Protein AF-A0A956HC10-F1 (afdb_monomer)

Structure (mmCIF, N/CA/C/O backbone):
data_AF-A0A956HC10-F1
#
_entry.id   AF-A0A956HC10-F1
#
loop_
_atom_site.group_PDB
_atom_site.id
_atom_site.type_symbol
_atom_site.label_atom_id
_atom_site.label_alt_id
_atom_site.label_comp_id
_atom_site.label_asym_id
_atom_site.label_entity_id
_atom_site.label_seq_id
_atom_site.pdbx_PDB_ins_code
_atom_site.Cartn_x
_atom_site.Cartn_y
_atom_site.Cartn_z
_atom_site.occupancy
_atom_site.B_iso_or_equiv
_atom_site.auth_seq_id
_atom_site.auth_comp_id
_atom_site.auth_asym_id
_atom_site.auth_atom_id
_atom_site.pdbx_PDB_model_num
ATOM 1 N N . ALA A 1 1 ? -25.687 -5.459 37.415 1.00 70.12 1 ALA A N 1
ATOM 2 C CA . ALA A 1 1 ? -25.268 -5.906 38.770 1.00 70.12 1 ALA A CA 1
ATOM 3 C C . ALA A 1 1 ? -23.750 -5.832 38.987 1.00 70.12 1 ALA A C 1
ATOM 5 O O . ALA A 1 1 ? -23.307 -4.935 39.689 1.00 70.12 1 ALA A O 1
ATOM 6 N N . ARG A 1 2 ? -22.920 -6.718 38.399 1.00 84.81 2 ARG A N 1
ATOM 7 C CA . ARG A 1 2 ? -21.451 -6.668 38.603 1.00 84.81 2 ARG A CA 1
ATOM 8 C C . ARG A 1 2 ? -20.773 -5.511 37.847 1.00 84.81 2 ARG A C 1
ATOM 10 O O . ARG A 1 2 ? -19.903 -4.868 38.420 1.00 84.81 2 ARG A O 1
ATOM 17 N N . ALA A 1 3 ? -21.182 -5.231 36.606 1.00 84.19 3 ALA A N 1
ATOM 18 C CA . ALA A 1 3 ? -20.653 -4.110 35.818 1.00 84.19 3 ALA A CA 1
ATOM 19 C C . ALA A 1 3 ? -20.990 -2.747 36.450 1.00 84.19 3 ALA A C 1
ATOM 21 O O . ALA A 1 3 ? -20.092 -1.935 36.637 1.00 84.19 3 ALA A O 1
ATOM 22 N N . ASP A 1 4 ? -22.240 -2.547 36.886 1.00 86.19 4 ASP A N 1
ATOM 23 C CA . ASP A 1 4 ? -22.666 -1.324 37.588 1.00 86.19 4 ASP A CA 1
ATOM 24 C C . ASP A 1 4 ? -21.849 -1.047 38.853 1.00 86.19 4 ASP A C 1
ATOM 26 O O . ASP A 1 4 ? -21.410 0.079 39.072 1.00 86.19 4 ASP A O 1
ATOM 30 N N . ALA A 1 5 ? -21.604 -2.074 39.674 1.00 88.12 5 ALA A N 1
ATOM 31 C CA . ALA A 1 5 ? -20.836 -1.925 40.908 1.00 88.12 5 ALA A CA 1
ATOM 32 C C . ALA A 1 5 ? -19.391 -1.470 40.636 1.00 88.12 5 ALA A C 1
ATOM 34 O O . ALA A 1 5 ? -18.861 -0.607 41.338 1.00 88.12 5 ALA A O 1
ATOM 35 N N . TRP A 1 6 ? -18.754 -2.022 39.598 1.00 88.44 6 TRP A N 1
ATOM 36 C CA . TRP A 1 6 ? -17.414 -1.601 39.189 1.00 88.44 6 TRP A CA 1
ATOM 37 C C . TRP A 1 6 ? -17.407 -0.216 38.547 1.00 88.44 6 TRP A C 1
ATOM 39 O O . TRP A 1 6 ? -16.523 0.580 38.863 1.00 88.44 6 TRP A O 1
ATOM 49 N N . ALA A 1 7 ? -18.403 0.101 37.717 1.00 87.75 7 ALA A N 1
ATOM 50 C CA . ALA A 1 7 ? -18.570 1.429 37.140 1.00 87.75 7 ALA A CA 1
ATOM 51 C C . ALA A 1 7 ? -18.664 2.490 38.245 1.00 87.75 7 ALA A C 1
ATOM 53 O O . ALA A 1 7 ? -17.871 3.428 38.261 1.0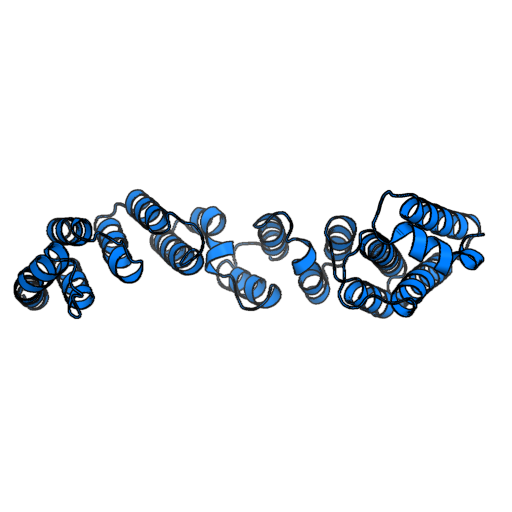0 87.75 7 ALA A O 1
ATOM 54 N N . GLN A 1 8 ? -19.538 2.296 39.234 1.00 86.06 8 GLN A N 1
ATOM 55 C CA . GLN A 1 8 ? -19.686 3.215 40.367 1.00 86.06 8 GLN A CA 1
ATOM 56 C C . GLN A 1 8 ? -18.387 3.362 41.172 1.00 86.06 8 GLN A C 1
ATOM 58 O O . GLN A 1 8 ? -17.976 4.478 41.488 1.00 86.06 8 GLN A O 1
ATOM 63 N N . ARG A 1 9 ? -17.706 2.246 41.466 1.00 87.81 9 ARG A N 1
ATOM 64 C CA . ARG A 1 9 ? -16.483 2.243 42.281 1.00 87.81 9 ARG A CA 1
ATOM 65 C C . ARG A 1 9 ? -15.306 2.944 41.600 1.00 87.81 9 ARG A C 1
ATOM 67 O O . ARG A 1 9 ? -14.495 3.561 42.284 1.00 87.81 9 ARG A O 1
ATOM 74 N N . LEU A 1 10 ? -15.192 2.827 40.277 1.00 91.56 10 LEU A N 1
ATOM 75 C CA . LEU A 1 10 ? -14.059 3.365 39.521 1.00 91.56 10 LEU A CA 1
ATOM 76 C C . LEU A 1 10 ? -14.303 4.791 39.012 1.00 91.56 10 LEU A C 1
ATOM 78 O O . LEU A 1 10 ? -13.350 5.566 38.938 1.00 91.56 10 LEU A O 1
ATOM 82 N N . THR A 1 11 ? -15.554 5.161 38.711 1.00 92.88 11 THR A N 1
ATOM 83 C CA . THR A 1 11 ? -15.878 6.449 38.069 1.00 92.88 11 THR A CA 1
ATOM 84 C C . THR A 1 11 ? -15.400 7.638 38.892 1.00 92.88 11 THR A C 1
ATOM 86 O O . THR A 1 11 ? -14.780 8.539 38.338 1.00 92.88 11 THR A O 1
ATOM 89 N N . ALA A 1 12 ? -15.620 7.637 40.211 1.00 90.50 12 ALA A N 1
ATOM 90 C CA . ALA A 1 12 ? -15.218 8.757 41.064 1.00 90.50 12 ALA A CA 1
ATOM 91 C C . ALA A 1 12 ? -13.694 8.980 41.056 1.00 90.50 12 ALA A C 1
ATOM 93 O O . ALA A 1 12 ? -13.233 10.111 40.910 1.00 90.50 12 ALA A O 1
ATOM 94 N N . ALA A 1 13 ? -12.919 7.895 41.149 1.00 91.12 13 ALA A N 1
ATOM 95 C CA . ALA A 1 13 ? -11.461 7.951 41.151 1.00 91.12 13 ALA A CA 1
ATOM 96 C C . ALA A 1 13 ? -10.896 8.384 39.788 1.00 91.12 13 ALA A C 1
ATOM 98 O O . ALA A 1 13 ? -10.014 9.237 39.733 1.00 91.12 13 ALA A O 1
ATOM 99 N N . VAL A 1 14 ? -11.425 7.834 38.687 1.00 92.69 14 VAL A N 1
ATOM 100 C CA . VAL A 1 14 ? -10.997 8.208 37.327 1.00 92.69 14 VAL A CA 1
ATOM 101 C C . VAL A 1 14 ? -11.357 9.662 37.025 1.00 92.69 14 VAL A C 1
ATOM 103 O O . VAL A 1 14 ? -10.525 10.397 36.500 1.00 92.69 14 VAL A O 1
ATOM 106 N N . ARG A 1 15 ? -12.562 10.099 37.410 1.00 93.19 15 ARG A N 1
ATOM 107 C CA . ARG A 1 15 ? -13.024 11.481 37.245 1.00 93.19 15 ARG A CA 1
ATOM 108 C C . ARG A 1 15 ? -12.105 12.470 37.955 1.00 93.19 15 ARG A C 1
ATOM 110 O O . ARG A 1 15 ? -11.701 13.450 37.338 1.00 93.19 15 ARG A O 1
ATOM 117 N N . LEU A 1 16 ? -11.777 12.213 39.224 1.00 91.75 16 LEU A N 1
ATOM 118 C CA . LEU A 1 16 ? -10.891 13.080 40.002 1.00 91.75 16 LEU A CA 1
ATOM 119 C C . LEU A 1 16 ? -9.504 13.171 39.357 1.00 91.75 16 LEU A C 1
ATOM 121 O O . LEU A 1 16 ? -9.039 14.269 39.069 1.00 91.75 16 LEU A O 1
ATOM 125 N N . ALA A 1 17 ? -8.903 12.020 39.040 1.00 91.44 17 ALA A N 1
ATOM 126 C CA . ALA A 1 17 ? -7.586 11.971 38.418 1.00 91.44 17 ALA A CA 1
ATOM 127 C C . ALA A 1 17 ? -7.543 12.753 37.095 1.00 91.44 17 ALA A C 1
ATOM 129 O O . ALA A 1 17 ? -6.613 13.515 36.862 1.00 91.44 17 ALA A O 1
ATOM 130 N N . TRP A 1 18 ? -8.554 12.618 36.233 1.00 91.88 18 TRP A N 1
ATOM 131 C CA . TRP A 1 18 ? -8.577 13.328 34.951 1.00 91.88 18 TRP A CA 1
ATOM 132 C C . TRP A 1 18 ? -8.815 14.832 35.076 1.00 91.88 18 TRP A C 1
ATOM 134 O O . TRP A 1 18 ? -8.186 15.581 34.332 1.00 91.88 18 TRP A O 1
ATOM 144 N N . ILE A 1 19 ? -9.640 15.280 36.030 1.00 90.56 19 ILE A N 1
ATOM 145 C CA . ILE A 1 19 ? -9.805 16.713 36.337 1.00 90.56 19 ILE A CA 1
ATOM 146 C C . ILE A 1 19 ? -8.475 17.322 36.796 1.00 90.56 19 ILE A C 1
ATOM 148 O O . ILE A 1 19 ? -8.123 18.423 36.382 1.00 90.56 19 ILE A O 1
ATOM 152 N N . GLU A 1 20 ? -7.713 16.592 37.609 1.00 89.81 20 GLU A N 1
ATOM 153 C CA . GLU A 1 20 ? -6.390 17.005 38.093 1.00 89.81 20 GLU A CA 1
ATOM 154 C C . GLU A 1 20 ? -5.280 16.847 37.035 1.00 89.81 20 GLU A C 1
ATOM 156 O O . GLU A 1 20 ? -4.122 17.176 37.290 1.00 89.81 20 GLU A O 1
ATOM 161 N N . GLY A 1 21 ? -5.601 16.334 35.840 1.00 85.12 21 GLY A N 1
ATOM 162 C CA . GLY A 1 21 ? -4.622 16.047 34.789 1.00 85.12 21 GLY A CA 1
ATOM 163 C C . GLY A 1 21 ? -3.689 14.870 35.106 1.00 85.12 21 GLY A C 1
ATOM 164 O O . GLY A 1 21 ? -2.684 14.676 34.420 1.00 85.12 21 GLY A O 1
ATOM 165 N N . ALA A 1 22 ? -4.009 14.070 36.122 1.00 86.88 22 ALA A N 1
ATOM 166 C CA . ALA A 1 22 ? -3.229 12.928 36.568 1.00 86.88 22 ALA A CA 1
ATOM 167 C C . ALA A 1 22 ? -3.530 11.648 35.753 1.00 86.88 22 ALA A C 1
ATOM 169 O O . ALA A 1 22 ? -4.633 11.464 35.218 1.00 86.88 22 ALA A O 1
ATOM 170 N N . PRO A 1 23 ? -2.568 10.709 35.661 1.00 84.38 23 PRO A N 1
ATOM 171 C CA . PRO A 1 23 ? -2.813 9.384 35.102 1.00 84.38 23 PRO A CA 1
ATOM 172 C C . PRO A 1 23 ? -3.882 8.621 35.897 1.00 84.38 23 PRO A C 1
ATOM 174 O O . PRO A 1 23 ? -3.862 8.613 37.125 1.00 84.38 23 PRO A O 1
ATOM 177 N N . ALA A 1 24 ? -4.762 7.899 35.200 1.00 88.88 24 ALA A N 1
ATOM 178 C CA . ALA A 1 24 ? -5.773 7.041 35.819 1.00 88.88 24 ALA A CA 1
ATOM 179 C C . ALA A 1 24 ? -5.610 5.583 35.344 1.00 88.88 24 ALA A C 1
ATOM 181 O O . ALA A 1 24 ? -6.240 5.183 34.363 1.00 88.88 24 ALA A O 1
ATOM 182 N N . PRO A 1 25 ? -4.796 4.750 36.023 1.00 85.12 25 PRO A N 1
ATOM 183 C CA . PRO A 1 25 ? -4.542 3.362 35.610 1.00 85.12 25 PRO A CA 1
ATOM 184 C C . PRO A 1 25 ? -5.808 2.495 35.475 1.00 85.12 25 PRO A C 1
ATOM 186 O O . PRO A 1 25 ? -5.841 1.561 34.681 1.00 85.12 25 PRO A O 1
ATOM 189 N N . GLY A 1 26 ? -6.873 2.820 36.219 1.00 89.44 26 GLY A N 1
ATOM 190 C CA . GLY A 1 26 ? -8.169 2.132 36.166 1.00 89.44 26 GLY A CA 1
ATOM 191 C C . GLY A 1 26 ? -9.129 2.622 35.075 1.00 89.44 26 GLY A C 1
ATOM 192 O O . GLY A 1 26 ? -10.253 2.126 35.007 1.00 89.44 26 GLY A O 1
ATOM 193 N N . ALA A 1 27 ? -8.728 3.581 34.234 1.00 91.62 27 ALA A N 1
ATOM 194 C CA . ALA A 1 27 ? -9.614 4.219 33.260 1.00 91.62 27 ALA A CA 1
ATOM 195 C C . ALA A 1 27 ? -10.245 3.237 32.267 1.00 91.62 27 ALA A C 1
ATOM 197 O O . ALA A 1 27 ? -11.461 3.237 32.100 1.00 91.62 27 ALA A O 1
ATOM 198 N N . LEU A 1 28 ? -9.451 2.357 31.647 1.00 93.25 28 LEU A N 1
ATOM 199 C CA . LEU A 1 28 ? -9.974 1.398 30.665 1.00 93.25 28 LEU A CA 1
ATOM 200 C C . LEU A 1 28 ? -10.959 0.409 31.309 1.00 93.25 28 LEU A C 1
ATOM 202 O O . LEU A 1 28 ? -11.989 0.089 30.721 1.00 93.25 28 LEU A O 1
ATOM 206 N N . ALA A 1 29 ? -10.687 -0.030 32.544 1.00 93.88 29 ALA A N 1
ATOM 207 C CA . ALA A 1 29 ? -11.600 -0.888 33.300 1.00 93.88 29 ALA A CA 1
ATOM 208 C C . ALA A 1 29 ? -12.905 -0.156 33.662 1.00 93.88 29 ALA A C 1
ATOM 210 O O . ALA A 1 29 ? -13.987 -0.741 33.582 1.00 93.88 29 ALA A O 1
ATOM 211 N N . CYS A 1 30 ? -12.813 1.131 34.008 1.00 94.88 30 CYS A N 1
ATOM 212 C CA . CYS A 1 30 ? -13.965 1.990 34.262 1.00 94.88 30 CYS A CA 1
ATOM 213 C C . CYS A 1 30 ? -14.832 2.156 33.008 1.00 94.88 30 CYS A C 1
ATOM 215 O O . CYS A 1 30 ? -16.023 1.854 33.051 1.00 94.88 30 CYS A O 1
ATOM 217 N N . LEU A 1 31 ? -14.234 2.557 31.880 1.00 95.56 31 LEU A N 1
ATOM 218 C CA . LEU A 1 31 ? -14.928 2.731 30.599 1.00 95.56 31 LEU A CA 1
ATOM 219 C C . LEU A 1 31 ? -15.572 1.423 30.125 1.00 95.56 31 LEU A C 1
ATOM 221 O O . LEU A 1 31 ? -16.729 1.414 29.710 1.00 95.56 31 LEU A O 1
ATOM 225 N N . SER A 1 32 ? -14.864 0.298 30.262 1.00 94.81 32 SER A N 1
ATOM 226 C CA . SER A 1 32 ? -15.412 -1.025 29.956 1.00 94.81 32 SER A CA 1
ATOM 227 C C . SER A 1 32 ? -16.607 -1.384 30.840 1.00 94.81 32 SER A C 1
ATOM 229 O O . SER A 1 32 ? -17.544 -2.019 30.358 1.00 94.81 32 SER A O 1
ATOM 231 N N . SER A 1 33 ? -16.578 -1.009 32.121 1.00 95.56 33 SER A N 1
ATOM 232 C CA . SER A 1 33 ? -17.671 -1.283 33.060 1.00 95.56 33 SER A CA 1
ATOM 233 C C . SER A 1 33 ? -18.896 -0.418 32.765 1.00 95.56 33 SER A C 1
ATOM 235 O O . SER A 1 33 ? -20.006 -0.941 32.755 1.00 95.56 33 SER A O 1
ATOM 237 N N . LEU A 1 34 ? -18.696 0.872 32.464 1.00 95.38 34 LEU A N 1
ATOM 238 C CA . LEU A 1 34 ? -19.763 1.794 32.056 1.00 95.38 34 LEU A CA 1
ATOM 239 C C . LEU A 1 34 ? -20.444 1.324 30.767 1.00 95.38 34 LEU A C 1
ATOM 241 O O . LEU A 1 34 ? -21.670 1.275 30.704 1.00 95.38 34 LEU A O 1
ATOM 245 N N . LEU A 1 35 ? -19.654 0.901 29.774 1.00 95.50 35 LEU A N 1
ATOM 246 C CA . LEU A 1 35 ? -20.171 0.344 28.525 1.00 95.50 35 LEU A CA 1
ATOM 247 C C . LEU A 1 35 ? -20.993 -0.929 28.773 1.00 95.50 35 LEU A C 1
ATOM 249 O O . LEU A 1 35 ? -22.116 -1.038 28.295 1.00 95.50 35 LEU A O 1
ATOM 253 N N . ALA A 1 36 ? -20.463 -1.881 29.547 1.00 94.62 36 ALA A N 1
ATOM 254 C CA . ALA A 1 36 ? -21.166 -3.128 29.861 1.00 94.62 36 ALA A CA 1
ATOM 255 C C . ALA A 1 36 ? -22.444 -2.913 30.694 1.00 94.62 36 ALA A C 1
ATOM 257 O O . ALA A 1 36 ? -23.346 -3.747 30.665 1.00 94.62 36 ALA A O 1
ATOM 258 N N . ALA A 1 37 ? -22.515 -1.810 31.439 1.00 93.81 37 ALA A N 1
ATOM 259 C CA . ALA A 1 37 ? -23.689 -1.381 32.187 1.00 93.81 37 ALA A CA 1
ATOM 260 C C . ALA A 1 37 ? -24.707 -0.585 31.342 1.00 93.81 37 ALA A C 1
ATOM 262 O O . ALA A 1 37 ? -25.755 -0.211 31.859 1.00 93.81 37 ALA A O 1
ATOM 263 N N . GLY A 1 38 ? -24.410 -0.285 30.071 1.00 92.81 38 GLY A N 1
ATOM 264 C CA . GLY A 1 38 ? -25.249 0.574 29.225 1.00 92.81 38 GLY A CA 1
ATOM 265 C C . GLY A 1 38 ? -25.267 2.047 29.657 1.00 92.81 38 GLY A C 1
ATOM 266 O O . GLY A 1 38 ? -26.108 2.818 29.203 1.00 92.81 38 GLY A O 1
ATOM 267 N N . GLN A 1 39 ? -24.344 2.466 30.529 1.00 94.12 39 GLN A N 1
ATOM 268 C CA . GLN A 1 39 ? -24.260 3.832 31.054 1.00 94.12 39 GLN A CA 1
ATOM 269 C C . GLN A 1 39 ? -23.503 4.744 30.072 1.00 94.12 39 GLN A C 1
ATOM 271 O O . GLN A 1 39 ? -22.431 5.267 30.379 1.00 94.12 39 GLN A O 1
ATOM 276 N N . HIS A 1 40 ? -24.047 4.903 28.861 1.00 94.38 40 HIS A N 1
ATOM 277 C CA . HIS A 1 40 ? -23.386 5.611 27.757 1.00 94.38 40 HIS A CA 1
ATOM 278 C C . HIS A 1 40 ? -23.171 7.105 28.043 1.00 94.38 40 HIS A C 1
ATOM 280 O O . HIS A 1 40 ? -22.090 7.616 27.773 1.00 94.38 40 HIS A O 1
ATOM 286 N N . GLU A 1 41 ? -24.145 7.787 28.652 1.00 93.81 41 GLU A N 1
ATOM 287 C CA . GLU A 1 41 ? -24.016 9.207 29.023 1.00 93.81 41 GLU A CA 1
ATOM 288 C C . GLU A 1 41 ? -22.849 9.434 29.992 1.00 93.81 41 GLU A C 1
ATOM 290 O O . GLU A 1 41 ? -21.965 10.249 29.741 1.00 93.81 41 GLU A O 1
ATOM 295 N N . ALA A 1 42 ? -22.775 8.632 31.059 1.00 93.56 42 ALA A N 1
ATOM 296 C CA . ALA A 1 42 ? -21.684 8.706 32.029 1.00 93.56 42 ALA A CA 1
ATOM 297 C C . ALA A 1 42 ? -20.316 8.397 31.394 1.00 93.56 42 ALA A C 1
ATOM 299 O O . ALA A 1 42 ? -19.309 9.000 31.768 1.00 93.56 42 ALA A O 1
ATOM 300 N N . LEU A 1 43 ? -20.275 7.483 30.420 1.00 95.75 43 LEU A N 1
ATOM 301 C CA . LEU A 1 43 ? -19.075 7.180 29.643 1.00 95.75 43 LEU A CA 1
ATOM 302 C C . LEU A 1 43 ? -18.610 8.400 28.838 1.00 95.75 43 LEU A C 1
ATOM 304 O O . LEU A 1 43 ? -17.429 8.745 28.910 1.00 95.75 43 LEU A O 1
ATOM 308 N N . PHE A 1 44 ? -19.511 9.074 28.118 1.00 95.38 44 PHE A N 1
ATOM 309 C CA . PHE A 1 44 ? -19.170 10.275 27.349 1.00 95.38 44 PHE A CA 1
ATOM 310 C C . PHE A 1 44 ? -18.761 11.441 28.244 1.00 95.38 44 PHE A C 1
ATOM 312 O O . PHE A 1 44 ? -17.699 12.016 28.010 1.00 95.38 44 PHE A O 1
ATOM 319 N N . SER A 1 45 ? -19.503 11.706 29.324 1.00 94.50 45 SER A N 1
ATOM 320 C CA . SER A 1 45 ? -19.134 12.739 30.298 1.00 94.50 45 SER A CA 1
ATOM 321 C C . SER A 1 45 ? -17.747 12.506 30.896 1.00 94.50 45 SER A C 1
ATOM 323 O O . SER A 1 45 ? -17.037 13.459 31.195 1.00 94.50 45 SER A O 1
ATOM 325 N N . LEU A 1 46 ? -17.336 11.246 31.089 1.00 93.88 46 LEU A N 1
ATOM 326 C CA . LEU A 1 46 ? -15.992 10.934 31.569 1.00 93.88 46 LEU A CA 1
ATOM 327 C C . LEU A 1 46 ? -14.941 11.199 30.482 1.00 93.88 46 LEU A C 1
ATOM 329 O O . LEU A 1 46 ? -13.919 11.820 30.767 1.00 93.88 46 LEU A O 1
ATOM 333 N N . LEU A 1 47 ? -15.186 10.758 29.242 1.00 93.62 47 LEU A N 1
ATOM 334 C CA . LEU A 1 47 ? -14.275 10.977 28.111 1.00 93.62 47 LEU A CA 1
ATOM 335 C C . LEU A 1 47 ? -14.055 12.466 27.804 1.00 93.62 47 LEU A C 1
ATOM 337 O O . LEU A 1 47 ? -12.948 12.834 27.420 1.00 93.62 47 LEU A O 1
ATOM 341 N N . GLU A 1 48 ? -15.057 13.320 28.010 1.00 92.25 48 GLU A N 1
ATOM 342 C CA . GLU A 1 48 ? -14.953 14.779 27.840 1.00 92.25 48 GLU A CA 1
ATOM 343 C C . GLU A 1 48 ? -13.977 15.445 28.819 1.00 92.25 48 GLU A C 1
ATOM 345 O O . GLU A 1 48 ? -13.423 16.499 28.517 1.00 92.25 48 GLU A O 1
ATOM 350 N N . LEU A 1 49 ? -13.700 14.819 29.968 1.00 91.44 49 LEU A N 1
ATOM 351 C CA . LEU A 1 49 ? -12.717 15.330 30.930 1.00 91.44 49 LEU A CA 1
ATOM 352 C C . LEU A 1 49 ? -11.271 15.115 30.467 1.00 91.44 49 LEU A C 1
ATOM 354 O O . LEU A 1 49 ? -10.343 15.655 31.070 1.00 91.44 49 LEU A O 1
ATOM 358 N N . ARG A 1 50 ? -11.042 14.308 29.423 1.00 86.25 50 ARG A N 1
ATOM 359 C CA . ARG A 1 50 ? -9.698 14.084 28.887 1.00 86.25 50 ARG A CA 1
ATOM 360 C C . ARG A 1 50 ? -9.225 15.307 28.117 1.00 86.25 50 ARG A C 1
ATOM 362 O O . ARG A 1 50 ? -9.662 15.564 27.002 1.00 86.25 50 ARG A O 1
ATOM 369 N N . THR A 1 51 ? -8.207 15.966 28.659 1.00 79.19 51 THR A N 1
ATOM 370 C CA . THR A 1 51 ? -7.452 17.014 27.955 1.00 79.19 51 THR A CA 1
ATOM 371 C C . THR A 1 51 ? -6.754 16.485 26.700 1.00 79.19 51 THR A C 1
ATOM 373 O O . THR A 1 51 ? -6.672 17.180 25.692 1.00 79.19 51 THR A O 1
ATOM 376 N N . ILE A 1 52 ? -6.269 15.238 26.745 1.00 78.94 52 ILE A N 1
ATOM 377 C CA . ILE A 1 52 ? -5.659 14.543 25.608 1.00 78.94 52 ILE A CA 1
ATOM 378 C C . ILE A 1 52 ? -6.465 13.280 25.328 1.00 78.94 52 ILE A C 1
ATOM 380 O O . ILE A 1 52 ? -6.367 12.292 26.064 1.00 78.94 52 ILE A O 1
ATOM 384 N N . ALA A 1 53 ? -7.233 13.314 24.239 1.00 79.50 53 ALA A N 1
ATOM 385 C CA . ALA A 1 53 ? -7.966 12.160 23.744 1.00 79.50 53 ALA A CA 1
ATOM 386 C C . ALA A 1 53 ? -6.993 11.080 23.256 1.00 79.50 53 ALA A C 1
ATOM 388 O O . ALA A 1 53 ? -6.156 11.321 22.383 1.00 79.50 53 ALA A O 1
ATOM 389 N N . THR A 1 54 ? -7.116 9.871 23.802 1.00 85.75 54 THR A N 1
ATOM 390 C CA . THR A 1 54 ? -6.316 8.724 23.368 1.00 85.75 54 THR A CA 1
ATOM 391 C C . THR A 1 54 ? -7.202 7.671 22.716 1.00 85.75 54 THR A C 1
ATOM 393 O O . THR A 1 54 ? -8.317 7.405 23.161 1.00 85.75 54 THR A O 1
ATOM 396 N N . TRP A 1 55 ? -6.710 7.047 21.643 1.00 90.38 55 TRP A N 1
ATOM 397 C CA . TRP A 1 55 ? -7.481 6.042 20.908 1.00 90.38 55 TRP A CA 1
ATOM 398 C C . TRP A 1 55 ? -7.991 4.871 21.774 1.00 90.38 55 TRP A C 1
ATOM 400 O O . TRP A 1 55 ? -9.172 4.551 21.656 1.00 90.38 55 TRP A O 1
ATOM 410 N N . PRO A 1 56 ? -7.192 4.267 22.682 1.00 89.50 56 PRO A N 1
ATOM 411 C CA . PRO A 1 56 ? -7.682 3.182 23.538 1.00 89.50 56 PRO A CA 1
ATOM 412 C C . PRO A 1 56 ? -8.910 3.559 24.379 1.00 89.50 56 PRO A C 1
ATOM 414 O O . PRO A 1 56 ? -9.795 2.734 24.575 1.00 89.50 56 PRO A O 1
ATOM 417 N N . GLU A 1 57 ? -8.990 4.806 24.852 1.00 91.25 57 GLU A N 1
ATOM 418 C CA . GLU A 1 57 ? -10.143 5.321 25.600 1.00 91.25 57 GLU A CA 1
ATOM 419 C C . GLU A 1 57 ? -11.319 5.622 24.655 1.00 91.25 57 GLU A C 1
ATOM 421 O O . GLU A 1 57 ? -12.460 5.234 24.912 1.00 91.25 57 GLU A O 1
ATOM 426 N N . ARG A 1 58 ? -11.036 6.257 23.513 1.00 93.00 58 ARG A N 1
ATOM 427 C CA . ARG A 1 58 ? -12.031 6.636 22.496 1.00 93.00 58 ARG A CA 1
ATOM 428 C C . ARG A 1 58 ? -12.758 5.430 21.890 1.00 93.00 58 ARG A C 1
ATOM 430 O O . ARG A 1 58 ? -13.935 5.551 21.562 1.00 93.00 58 ARG A O 1
ATOM 437 N N . GLN A 1 59 ? -12.125 4.256 21.805 1.00 94.38 59 GLN A N 1
ATOM 438 C CA . GLN A 1 59 ? -12.788 3.022 21.351 1.00 94.38 59 GLN A CA 1
ATOM 439 C C . GLN A 1 59 ? -14.053 2.690 22.159 1.00 94.38 59 GLN A C 1
ATOM 441 O O . GLN A 1 59 ? -15.006 2.137 21.612 1.00 94.38 59 GLN A O 1
ATOM 446 N N . PHE A 1 60 ? -14.107 3.044 23.446 1.00 95.69 60 PHE A N 1
ATOM 447 C CA . PHE A 1 60 ? -15.302 2.820 24.259 1.00 95.69 60 PHE A CA 1
ATOM 448 C C . PHE A 1 60 ? -16.462 3.739 23.859 1.00 95.69 60 PHE A C 1
ATOM 450 O O . PHE A 1 60 ? -17.602 3.283 23.848 1.00 95.69 60 PHE A O 1
ATOM 457 N N . GLY A 1 61 ? -16.181 4.984 23.456 1.00 96.50 61 GLY A N 1
ATOM 458 C CA . GLY A 1 61 ? -17.188 5.893 22.896 1.00 96.50 61 GLY A CA 1
ATOM 459 C C . GLY A 1 61 ? -17.737 5.387 21.560 1.00 96.50 61 GLY A C 1
ATOM 460 O O . GLY A 1 61 ? -18.949 5.342 21.364 1.00 96.50 61 GLY A O 1
ATOM 461 N N . VAL A 1 62 ? -16.857 4.892 20.682 1.00 96.75 62 VAL A N 1
ATOM 462 C CA . VAL A 1 62 ? -17.249 4.246 19.416 1.00 96.75 62 VAL A CA 1
ATOM 463 C C . VAL A 1 62 ? -18.199 3.069 19.672 1.00 96.75 62 VAL A C 1
ATOM 465 O O . VAL A 1 62 ? -19.276 2.986 19.083 1.00 96.75 62 VAL A O 1
ATOM 468 N N . ARG A 1 63 ? -17.834 2.177 20.600 1.00 95.69 63 ARG A N 1
ATOM 469 C CA . ARG A 1 63 ? -18.653 1.010 20.960 1.00 95.69 63 ARG A CA 1
ATOM 470 C C . ARG A 1 63 ? -19.981 1.397 21.611 1.00 95.69 63 ARG A C 1
ATOM 472 O O . ARG A 1 63 ? -20.970 0.718 21.361 1.00 95.69 63 ARG A O 1
ATOM 479 N N . ALA A 1 64 ? -20.019 2.465 22.411 1.00 96.69 64 ALA A N 1
ATOM 480 C CA . ALA A 1 64 ? -21.251 2.971 23.018 1.00 96.69 64 ALA A CA 1
ATOM 481 C C . ALA A 1 64 ? -22.240 3.488 21.959 1.00 96.69 64 ALA A C 1
ATOM 483 O O . ALA A 1 64 ? -23.422 3.153 22.008 1.00 96.69 64 ALA A O 1
ATOM 484 N N . LEU A 1 65 ? -21.758 4.245 20.963 1.00 97.25 65 LEU A N 1
ATOM 485 C CA . LEU A 1 65 ? -22.584 4.721 19.843 1.00 97.25 65 LEU A CA 1
ATOM 486 C C . LEU A 1 65 ? -23.093 3.561 18.986 1.00 97.25 65 LEU A C 1
ATOM 488 O O . LEU A 1 65 ? -24.284 3.495 18.686 1.00 97.25 65 LEU A O 1
ATOM 492 N N . ALA A 1 66 ? -22.220 2.604 18.664 1.00 95.31 66 ALA A N 1
ATOM 493 C CA . ALA A 1 66 ? -22.603 1.408 17.921 1.00 95.31 66 ALA A CA 1
ATOM 494 C C . ALA A 1 66 ? -23.654 0.567 18.671 1.00 95.31 66 ALA A C 1
ATOM 496 O O . ALA A 1 66 ? -24.643 0.150 18.074 1.00 95.31 66 ALA A O 1
ATOM 497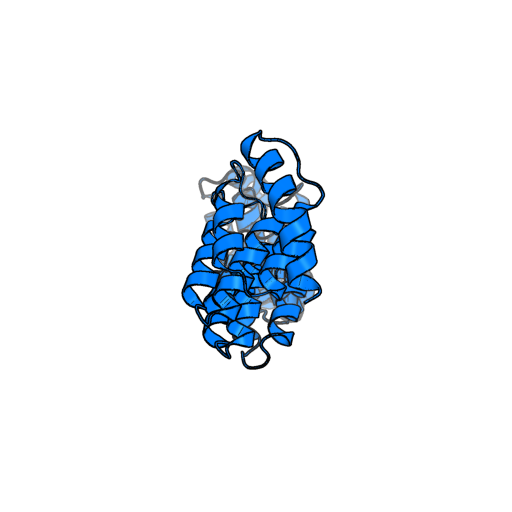 N N . ALA A 1 67 ? -23.497 0.374 19.987 1.00 92.44 67 ALA A N 1
ATOM 498 C CA . ALA A 1 67 ? -24.471 -0.334 20.824 1.00 92.44 67 ALA A CA 1
ATOM 499 C C . ALA A 1 67 ? -25.831 0.382 20.900 1.00 92.44 67 ALA A C 1
ATOM 501 O O . ALA A 1 67 ? -26.858 -0.268 21.078 1.00 92.44 67 ALA A O 1
ATOM 502 N N . ALA A 1 68 ? -25.848 1.707 20.737 1.00 93.31 68 ALA A N 1
ATOM 503 C CA . ALA A 1 68 ? -27.065 2.508 20.633 1.00 93.31 68 ALA A CA 1
ATOM 504 C C . ALA A 1 68 ? -27.675 2.527 19.213 1.00 93.31 68 ALA A C 1
ATOM 506 O O . ALA A 1 68 ? -28.625 3.269 18.978 1.00 93.31 68 ALA A O 1
ATOM 507 N N . GLY A 1 69 ? -27.132 1.761 18.256 1.00 93.44 69 GLY A N 1
ATOM 508 C CA . GLY A 1 69 ? -27.591 1.742 16.861 1.00 93.44 69 GLY A CA 1
ATOM 509 C C . GLY A 1 69 ? -27.196 2.980 16.045 1.00 93.44 69 GLY A C 1
ATOM 510 O O . GLY A 1 69 ? -27.665 3.151 14.924 1.00 93.44 69 GLY A O 1
ATOM 511 N N . ARG A 1 70 ? -26.325 3.845 16.578 1.00 96.44 70 ARG A N 1
ATOM 512 C CA . ARG A 1 70 ? -25.901 5.114 15.962 1.00 96.44 70 ARG A CA 1
ATOM 513 C C . ARG A 1 70 ? -24.613 4.915 15.157 1.00 96.44 70 ARG A C 1
ATOM 515 O O . ARG A 1 70 ? -23.557 5.433 15.517 1.00 96.44 70 ARG A O 1
ATOM 522 N N . LEU A 1 71 ? -24.688 4.105 14.097 1.00 96.44 71 LEU A N 1
ATOM 523 C CA . LEU A 1 71 ? -23.524 3.658 13.314 1.00 96.44 71 LEU A CA 1
ATOM 524 C C . LEU A 1 71 ? -22.724 4.817 12.699 1.00 96.44 71 LEU A C 1
ATOM 526 O O . LEU A 1 71 ? -21.511 4.884 12.892 1.00 96.44 71 LEU A O 1
ATOM 530 N N . ASP A 1 72 ? -23.387 5.747 12.009 1.00 97.12 72 ASP A N 1
ATOM 531 C CA . ASP A 1 72 ? -22.710 6.886 11.372 1.00 97.12 72 ASP A CA 1
ATOM 532 C C . ASP A 1 72 ? -22.003 7.783 12.387 1.00 97.12 72 ASP A C 1
ATOM 534 O O . ASP A 1 72 ? -20.878 8.228 12.168 1.00 97.12 72 ASP A O 1
ATOM 538 N N . GLU A 1 73 ? -22.625 7.991 13.545 1.00 97.56 73 GLU A N 1
ATOM 539 C CA . GLU A 1 73 ? -22.029 8.772 14.623 1.00 97.56 73 GLU A CA 1
ATOM 540 C C . GLU A 1 73 ? -20.836 8.046 15.248 1.00 97.56 73 GLU A C 1
ATOM 542 O O . GLU A 1 73 ? -19.844 8.687 15.587 1.00 97.56 73 GLU A O 1
ATOM 547 N N . ALA A 1 74 ? -20.885 6.714 15.356 1.00 97.19 74 ALA A N 1
ATOM 548 C CA . ALA A 1 74 ? -19.754 5.910 15.810 1.00 97.19 74 ALA A CA 1
ATOM 549 C C . ALA A 1 74 ? -18.550 6.036 14.859 1.00 97.19 74 ALA A C 1
ATOM 551 O O . ALA A 1 74 ? -17.422 6.219 15.325 1.00 97.19 74 ALA A O 1
ATOM 552 N N . ILE A 1 75 ? -18.788 5.989 13.543 1.00 96.06 75 ILE A N 1
ATOM 553 C CA . ILE A 1 75 ? -17.756 6.160 12.507 1.00 96.06 75 ILE A CA 1
ATOM 554 C C . ILE A 1 75 ? -17.187 7.580 12.550 1.00 96.06 75 ILE A C 1
ATOM 556 O O . ILE A 1 75 ? -15.968 7.751 12.629 1.00 96.06 75 ILE A O 1
ATOM 560 N N . ALA A 1 76 ? -18.053 8.596 12.584 1.00 95.25 76 ALA A N 1
ATOM 561 C CA . ALA A 1 76 ? -17.632 9.987 12.691 1.00 95.25 76 ALA A CA 1
ATOM 562 C C . ALA A 1 76 ? -16.801 10.205 13.964 1.00 95.25 76 ALA A C 1
ATOM 564 O O . ALA A 1 76 ? -15.720 10.795 13.916 1.00 95.25 76 ALA A O 1
ATOM 565 N N . TYR A 1 77 ? -17.243 9.671 15.104 1.00 94.81 77 TYR A N 1
ATOM 566 C CA . TYR A 1 77 ? -16.498 9.735 16.356 1.00 94.81 77 TYR A CA 1
ATOM 567 C C . TYR A 1 77 ? -15.135 9.037 16.241 1.00 94.81 77 TYR A C 1
ATOM 569 O O . TYR A 1 77 ? -14.119 9.581 16.682 1.00 94.81 77 TYR A O 1
ATOM 577 N N . ALA A 1 78 ? -15.059 7.861 15.619 1.00 94.06 78 ALA A N 1
ATOM 578 C CA . ALA A 1 78 ? -13.792 7.170 15.399 1.00 94.06 78 ALA A CA 1
ATOM 579 C C . ALA A 1 78 ? -12.819 8.025 14.565 1.00 94.06 78 ALA A C 1
ATOM 581 O O . ALA A 1 78 ? -11.691 8.252 15.003 1.00 94.06 78 ALA A O 1
ATOM 582 N N . GLN A 1 79 ? -13.275 8.600 13.449 1.00 90.44 79 GLN A N 1
ATOM 583 C CA . GLN A 1 79 ? -12.468 9.462 12.575 1.00 90.44 79 GLN A CA 1
ATOM 584 C C . GLN A 1 79 ? -11.962 10.727 13.291 1.00 90.44 79 GLN A C 1
ATOM 586 O O . GLN A 1 79 ? -10.775 11.048 13.215 1.00 90.44 79 GLN A O 1
ATOM 591 N N . HIS A 1 80 ? -12.805 11.384 14.096 1.00 89.81 80 HIS A N 1
ATOM 592 C CA . HIS A 1 80 ? -12.401 12.541 14.913 1.00 89.81 80 HIS A CA 1
ATOM 593 C C . HIS A 1 80 ? -11.389 12.189 16.022 1.00 89.81 80 HIS A C 1
ATOM 595 O O . HIS A 1 80 ? -10.795 13.079 16.627 1.00 89.81 80 HIS A O 1
ATOM 601 N N . SER A 1 81 ? -11.153 10.900 16.295 1.00 86.44 81 SER A N 1
ATOM 602 C CA . SER A 1 81 ? -10.160 10.445 17.284 1.00 86.44 81 SER A CA 1
ATOM 603 C C . SER A 1 81 ? -8.713 10.516 16.779 1.00 86.44 81 SER A C 1
ATOM 605 O O . SER A 1 81 ? -7.794 10.173 17.522 1.00 86.44 81 SER A O 1
ATOM 607 N N . ASN A 1 82 ? -8.497 10.940 15.530 1.00 79.50 82 ASN A N 1
ATOM 608 C CA . ASN A 1 82 ? -7.178 11.096 14.918 1.00 79.50 82 ASN A CA 1
ATOM 609 C C . ASN A 1 82 ? -7.033 12.468 14.248 1.00 79.50 82 ASN A C 1
ATOM 611 O O . ASN A 1 82 ? -6.864 12.546 13.032 1.00 79.50 82 ASN A O 1
ATOM 615 N N . PRO A 1 83 ? -7.052 13.560 15.034 1.00 69.94 83 PRO A N 1
ATOM 616 C CA . PRO A 1 83 ? -7.017 14.921 14.496 1.00 69.94 83 PRO A CA 1
ATOM 617 C C . PRO A 1 83 ? -5.731 15.234 13.715 1.00 69.94 83 PRO A C 1
ATOM 619 O O . PRO A 1 83 ? -5.706 16.163 12.920 1.00 69.94 83 PRO A O 1
ATOM 622 N N . LEU A 1 84 ? -4.661 14.462 13.939 1.00 68.12 84 LEU A N 1
ATOM 623 C CA . LEU A 1 84 ? -3.359 14.625 13.284 1.00 68.12 84 LEU A CA 1
ATOM 624 C C . LEU A 1 84 ? -3.082 13.564 12.207 1.00 68.12 84 LEU A C 1
ATOM 626 O O . LEU A 1 84 ? -1.944 13.439 11.769 1.00 68.12 84 LEU A O 1
ATOM 630 N N . GLY A 1 85 ? -4.069 12.748 11.831 1.00 64.62 85 GLY A N 1
ATOM 631 C CA . GLY A 1 85 ? -3.984 11.818 10.702 1.00 64.62 85 GLY A CA 1
ATOM 632 C C . GLY A 1 85 ? -3.085 10.585 10.874 1.00 64.62 85 GLY A C 1
ATOM 633 O O . GLY A 1 85 ? -3.428 9.544 10.337 1.00 64.62 85 GLY A O 1
ATOM 634 N N . HIS A 1 86 ? -1.994 10.613 11.647 1.00 66.94 86 HIS A N 1
ATOM 635 C CA . HIS A 1 86 ? -0.913 9.631 11.432 1.00 66.94 86 HIS A CA 1
ATOM 636 C C . HIS A 1 86 ? -0.693 8.568 12.521 1.00 66.94 86 HIS A C 1
ATOM 638 O O . HIS A 1 86 ? -0.225 7.474 12.214 1.00 66.94 86 HIS A O 1
ATOM 644 N N . ARG A 1 87 ? -0.991 8.822 13.804 1.00 66.56 87 ARG A N 1
ATOM 645 C CA . ARG A 1 87 ? -0.564 7.888 14.879 1.00 66.56 87 ARG A CA 1
ATOM 646 C C . ARG A 1 87 ? -1.459 6.659 15.042 1.00 66.56 87 ARG A C 1
ATOM 648 O O . ARG A 1 87 ? -1.038 5.711 15.700 1.00 66.56 87 ARG A O 1
ATOM 655 N N . ARG A 1 88 ? -2.690 6.688 14.516 1.00 80.62 88 ARG A N 1
ATOM 656 C CA . ARG A 1 88 ? -3.726 5.658 14.753 1.00 80.62 88 ARG A CA 1
ATOM 657 C C . ARG A 1 88 ? -4.628 5.380 13.550 1.00 80.62 88 ARG A C 1
ATOM 659 O O . ARG A 1 88 ? -5.650 4.724 13.710 1.00 80.62 88 ARG A O 1
ATOM 666 N N . GLU A 1 89 ? -4.251 5.850 12.365 1.00 85.19 89 GLU A N 1
ATOM 667 C CA . GLU A 1 89 ? -5.052 5.722 11.139 1.00 85.19 89 GLU A CA 1
ATOM 668 C C . GLU A 1 89 ? -5.488 4.274 10.877 1.00 85.19 89 GLU A C 1
ATOM 670 O O . GLU A 1 89 ? -6.669 4.002 10.695 1.00 85.19 89 GLU A O 1
ATOM 675 N N . LEU A 1 90 ? -4.540 3.336 10.974 1.00 90.19 90 LEU A N 1
ATOM 676 C CA . LEU A 1 90 ? -4.777 1.906 10.780 1.00 90.19 90 LEU A CA 1
ATOM 677 C C . LEU A 1 90 ? -5.757 1.321 11.807 1.00 90.19 90 LEU A C 1
ATOM 679 O O . LEU A 1 90 ? -6.661 0.575 11.438 1.00 90.19 90 LEU A O 1
ATOM 683 N N . ASP A 1 91 ? -5.576 1.641 13.091 1.00 92.00 91 ASP A N 1
ATOM 684 C CA . ASP A 1 91 ? -6.428 1.102 14.157 1.00 92.00 91 ASP A CA 1
ATOM 685 C C . ASP A 1 91 ? -7.866 1.634 14.025 1.00 92.00 91 ASP A C 1
ATOM 687 O O . ASP A 1 91 ? -8.823 0.889 14.222 1.00 92.00 91 ASP A O 1
ATOM 691 N N . ILE A 1 92 ? -8.016 2.908 13.651 1.00 93.56 92 ILE A N 1
ATOM 692 C CA . ILE A 1 92 ? -9.318 3.543 13.418 1.00 93.56 92 ILE A CA 1
ATOM 693 C C . ILE A 1 92 ? -9.997 2.954 12.190 1.00 93.56 92 ILE A C 1
ATOM 695 O O . ILE A 1 92 ? -11.163 2.581 12.279 1.00 93.56 92 ILE A O 1
ATOM 699 N N . ALA A 1 93 ? -9.272 2.810 11.077 1.00 94.81 93 ALA A N 1
ATOM 700 C CA . ALA A 1 93 ? -9.810 2.207 9.865 1.00 94.81 93 ALA A CA 1
ATOM 701 C C . ALA A 1 93 ? -10.322 0.785 10.128 1.00 94.81 93 ALA A C 1
ATOM 703 O O . ALA A 1 93 ? -11.422 0.454 9.701 1.00 94.81 93 ALA A O 1
ATOM 704 N N . ARG A 1 94 ? -9.583 -0.029 10.897 1.00 95.50 94 ARG A N 1
ATOM 705 C CA . ARG A 1 94 ? -10.027 -1.374 11.308 1.00 95.50 94 ARG A CA 1
ATOM 706 C C . ARG A 1 94 ? -11.309 -1.343 12.125 1.00 95.50 94 ARG A C 1
ATOM 708 O O . ARG A 1 94 ? -12.221 -2.107 11.843 1.00 95.50 94 ARG A O 1
ATOM 715 N N . THR A 1 95 ? -11.400 -0.453 13.112 1.00 96.44 95 THR A N 1
ATOM 716 C CA . THR A 1 95 ? -12.618 -0.329 13.920 1.00 96.44 95 THR A CA 1
ATOM 717 C C . THR A 1 95 ? -13.813 0.126 13.079 1.00 96.44 95 THR A C 1
ATOM 719 O O . THR A 1 95 ? -14.888 -0.451 13.211 1.00 96.44 95 THR A O 1
ATOM 722 N N . CYS A 1 96 ? -13.647 1.108 12.189 1.00 96.88 96 CYS A N 1
ATOM 723 C CA . CYS A 1 96 ? -14.718 1.539 11.286 1.00 96.88 96 CYS A CA 1
ATOM 724 C C . CYS A 1 96 ? -15.135 0.428 10.309 1.00 96.88 96 CYS A C 1
ATOM 726 O O . CYS A 1 96 ? -16.327 0.197 10.119 1.00 96.88 96 CYS A O 1
ATOM 728 N N . GLU A 1 97 ? -14.166 -0.289 9.733 1.00 97.88 97 GLU A N 1
ATOM 729 C CA . GLU A 1 97 ? -14.416 -1.436 8.858 1.00 97.88 97 GLU A CA 1
ATOM 730 C C . GLU A 1 97 ? -15.218 -2.520 9.593 1.00 97.88 97 GLU A C 1
ATOM 732 O O . GLU A 1 97 ? -16.246 -2.973 9.098 1.00 97.88 97 GLU A O 1
ATOM 737 N N . GLU A 1 98 ? -14.796 -2.916 10.794 1.00 97.38 98 GLU A N 1
ATOM 738 C CA . GLU A 1 98 ? -15.486 -3.928 11.600 1.00 97.38 98 GLU A CA 1
ATOM 739 C C . GLU A 1 98 ? -16.925 -3.528 11.946 1.00 97.38 98 GLU A C 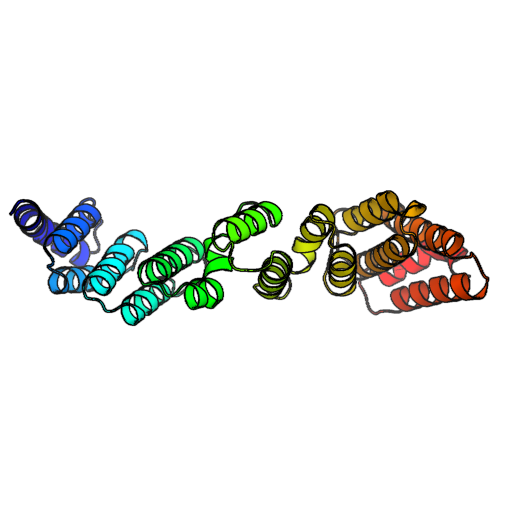1
ATOM 741 O O . GLU A 1 98 ? -17.816 -4.376 11.886 1.00 97.38 98 GLU A O 1
ATOM 746 N N . LEU A 1 99 ? -17.167 -2.251 12.260 1.00 97.25 99 LEU A N 1
ATOM 747 C CA . LEU A 1 99 ? -18.513 -1.738 12.522 1.00 97.25 99 LEU A CA 1
ATOM 748 C C . LEU A 1 99 ? -19.423 -1.837 11.295 1.00 97.25 99 LEU A C 1
ATOM 750 O O . LEU A 1 99 ? -20.547 -2.324 11.409 1.00 97.25 99 LEU A O 1
ATOM 754 N N . LEU A 1 100 ? -18.941 -1.408 10.127 1.00 97.75 100 LEU A N 1
ATOM 755 C CA . LEU A 1 100 ? -19.706 -1.483 8.881 1.00 97.75 100 LEU A CA 1
ATOM 756 C C . LEU A 1 100 ? -19.974 -2.934 8.476 1.00 97.75 100 LEU A C 1
ATOM 758 O O . LEU A 1 100 ? -21.094 -3.278 8.105 1.00 97.75 100 LEU A O 1
ATOM 762 N N . LEU A 1 101 ? -18.979 -3.813 8.617 1.00 97.31 101 LEU A N 1
ATOM 763 C CA . LEU A 1 101 ? -19.146 -5.242 8.354 1.00 97.31 101 LEU A CA 1
ATOM 764 C C . LEU A 1 101 ? -20.176 -5.881 9.293 1.00 97.31 101 LEU A C 1
ATOM 766 O O . LEU A 1 101 ? -20.993 -6.677 8.834 1.00 97.31 101 LEU A O 1
ATOM 770 N N . ALA A 1 102 ? -20.171 -5.523 10.581 1.00 96.06 102 ALA A N 1
ATOM 771 C CA . ALA A 1 102 ? -21.158 -6.003 11.549 1.00 96.06 102 ALA A CA 1
ATOM 772 C C . ALA A 1 102 ? -22.580 -5.505 11.240 1.00 96.06 102 ALA A C 1
ATOM 774 O O . ALA A 1 102 ? -23.546 -6.214 11.515 1.00 96.06 102 ALA A O 1
ATOM 775 N N . ALA A 1 103 ? -22.708 -4.320 10.639 1.00 95.56 103 ALA A N 1
ATOM 776 C CA . ALA A 1 103 ? -23.978 -3.768 10.173 1.00 95.56 103 ALA A CA 1
ATOM 777 C C . ALA A 1 103 ? -24.437 -4.321 8.807 1.00 95.56 103 ALA A C 1
ATOM 779 O O . ALA A 1 103 ? -25.537 -4.005 8.364 1.00 95.56 103 ALA A O 1
ATOM 780 N N . GLY A 1 104 ? -23.621 -5.141 8.133 1.00 95.81 104 GLY A N 1
ATOM 781 C CA . GLY A 1 104 ? -23.910 -5.659 6.790 1.00 95.81 104 GLY A CA 1
ATOM 782 C C . GLY A 1 104 ? -23.570 -4.694 5.644 1.00 95.81 104 GLY A C 1
ATOM 783 O O . GLY A 1 104 ? -23.747 -5.046 4.480 1.00 95.81 104 GLY A O 1
ATOM 784 N N . GLU A 1 105 ? -23.004 -3.524 5.944 1.00 96.94 105 GLU A N 1
ATOM 785 C CA . GLU A 1 105 ? -22.636 -2.456 5.001 1.00 96.94 105 GLU A CA 1
ATOM 786 C C . GLU A 1 105 ? -21.283 -2.735 4.317 1.00 96.94 105 GLU A C 1
ATOM 788 O O . GLU A 1 105 ? -20.355 -1.921 4.328 1.00 96.94 105 GLU A O 1
ATOM 793 N N . ARG A 1 106 ? -21.136 -3.931 3.730 1.00 97.38 106 ARG A N 1
ATOM 794 C CA . ARG A 1 106 ? -19.857 -4.420 3.175 1.00 97.38 106 ARG A CA 1
ATOM 795 C C . ARG A 1 106 ? -19.301 -3.532 2.064 1.00 97.38 106 ARG A C 1
ATOM 797 O O . ARG A 1 106 ? -18.100 -3.282 2.044 1.00 97.38 106 ARG A O 1
ATOM 804 N N . GLY A 1 107 ? -20.162 -3.026 1.178 1.00 97.06 107 GLY A N 1
ATOM 805 C CA . GLY A 1 107 ? -19.744 -2.140 0.087 1.00 97.06 107 GLY A CA 1
ATOM 806 C C . GLY A 1 107 ? -19.141 -0.832 0.601 1.00 97.06 107 GLY A C 1
ATOM 807 O O . GLY A 1 107 ? -18.095 -0.400 0.122 1.00 97.06 107 GLY A O 1
ATOM 808 N N . ARG A 1 108 ? -19.745 -0.245 1.640 1.00 97.44 108 ARG A N 1
ATOM 809 C CA . ARG A 1 108 ? -19.216 0.955 2.296 1.00 97.44 108 ARG A CA 1
ATOM 810 C C . ARG A 1 108 ? -17.927 0.662 3.064 1.00 97.44 108 ARG A C 1
ATOM 812 O O . ARG A 1 108 ? -16.982 1.441 2.982 1.00 97.44 108 ARG A O 1
ATOM 819 N N . ALA A 1 109 ? -17.857 -0.479 3.758 1.00 98.00 109 ALA A N 1
ATOM 820 C CA . ALA A 1 109 ? -16.640 -0.922 4.445 1.00 98.00 109 ALA A CA 1
ATOM 821 C C . ALA A 1 109 ? -15.456 -1.039 3.473 1.00 98.00 109 ALA A C 1
ATOM 823 O O . ALA A 1 109 ? -14.364 -0.539 3.760 1.00 98.00 109 ALA A O 1
ATOM 824 N N . TYR A 1 110 ? -15.705 -1.641 2.307 1.00 98.06 110 TYR A N 1
ATOM 825 C CA . TYR A 1 110 ? -14.733 -1.764 1.231 1.00 98.06 110 TYR A CA 1
ATOM 826 C C . TYR A 1 110 ? -14.279 -0.397 0.709 1.00 98.06 110 TYR A C 1
ATOM 828 O O . TYR A 1 110 ? -13.086 -0.098 0.730 1.00 98.06 110 TYR A O 1
ATOM 836 N N . ALA A 1 111 ? -15.233 0.443 0.300 1.00 96.19 111 ALA A N 1
ATOM 837 C CA . ALA A 1 111 ? -14.952 1.722 -0.342 1.00 96.19 111 ALA A CA 1
ATOM 838 C C . ALA A 1 111 ? -14.227 2.723 0.573 1.00 96.19 111 ALA A C 1
ATOM 840 O O . ALA A 1 111 ? -13.350 3.448 0.111 1.00 96.19 111 ALA A O 1
ATOM 841 N N . GLU A 1 112 ? -14.582 2.778 1.860 1.00 95.06 112 GLU A N 1
ATOM 842 C CA . GLU A 1 112 ? -14.075 3.817 2.765 1.00 95.06 112 GLU A CA 1
ATOM 843 C C . GLU A 1 112 ? -12.861 3.376 3.595 1.00 95.06 112 GLU A C 1
ATOM 845 O O . GLU A 1 112 ? -11.976 4.190 3.864 1.00 95.06 112 GLU A O 1
ATOM 850 N N . PHE A 1 113 ? -12.795 2.108 4.024 1.00 96.12 113 PHE A N 1
ATOM 851 C CA . PHE A 1 113 ? -11.849 1.702 5.072 1.00 96.12 113 PHE A CA 1
ATOM 852 C C . PHE A 1 113 ? -10.962 0.510 4.723 1.00 96.12 113 PHE A C 1
ATOM 854 O O . PHE A 1 113 ? -9.877 0.401 5.299 1.00 96.12 113 PHE A O 1
ATOM 861 N N . ALA A 1 114 ? -11.357 -0.373 3.801 1.00 96.56 114 ALA A N 1
ATOM 862 C CA . ALA A 1 114 ? -10.673 -1.655 3.613 1.00 96.56 114 ALA A CA 1
ATOM 863 C C . ALA A 1 114 ? -9.184 -1.525 3.270 1.00 96.56 114 ALA A C 1
ATOM 865 O O . ALA A 1 114 ? -8.366 -2.240 3.856 1.00 96.56 114 ALA A O 1
ATOM 866 N N . ALA A 1 115 ? -8.815 -0.613 2.367 1.00 94.31 115 ALA A N 1
ATOM 867 C CA . ALA A 1 115 ? -7.422 -0.426 1.958 1.00 94.31 115 ALA A CA 1
ATOM 868 C C . ALA A 1 115 ? -6.522 0.000 3.137 1.00 94.31 115 ALA A C 1
ATOM 870 O O . ALA A 1 115 ? -5.469 -0.603 3.378 1.00 94.31 115 ALA A O 1
ATOM 871 N N . ALA A 1 116 ? -6.974 0.969 3.939 1.00 93.12 116 ALA A N 1
ATOM 872 C CA . ALA A 1 116 ? -6.262 1.401 5.136 1.00 93.12 116 ALA A CA 1
ATOM 873 C C . ALA A 1 116 ? -6.255 0.299 6.210 1.00 93.12 116 ALA A C 1
ATOM 875 O O . ALA A 1 116 ? -5.188 -0.080 6.691 1.00 93.12 116 ALA A O 1
ATOM 876 N N . ALA A 1 117 ? -7.415 -0.279 6.534 1.00 95.00 117 ALA A N 1
ATOM 877 C CA . ALA A 1 117 ? -7.597 -1.257 7.609 1.00 95.00 117 ALA A CA 1
ATOM 878 C C . ALA A 1 117 ? -6.762 -2.537 7.429 1.00 95.00 117 ALA A C 1
ATOM 880 O O . ALA A 1 117 ? -6.247 -3.119 8.395 1.00 95.00 117 ALA A O 1
ATOM 881 N N . ASN A 1 118 ? -6.585 -2.964 6.180 1.00 95.44 118 ASN A N 1
ATOM 882 C CA . ASN A 1 118 ? -5.915 -4.214 5.845 1.00 95.44 118 ASN A CA 1
ATOM 883 C C . ASN A 1 118 ? -4.462 -4.027 5.392 1.00 95.44 118 ASN A C 1
ATOM 885 O O . ASN A 1 118 ? -3.838 -5.002 4.970 1.00 95.44 118 ASN A O 1
ATOM 889 N N . THR A 1 119 ? -3.887 -2.827 5.530 1.00 92.88 119 THR A N 1
ATOM 890 C CA . THR A 1 119 ? -2.462 -2.597 5.251 1.00 92.88 119 THR A CA 1
ATOM 891 C C . THR A 1 119 ? -1.581 -3.532 6.097 1.00 92.88 119 THR A C 1
ATOM 893 O O . THR A 1 119 ? -1.734 -3.637 7.320 1.00 92.88 119 THR A O 1
ATOM 896 N N . ARG A 1 120 ? -0.662 -4.251 5.436 1.00 93.88 120 ARG A N 1
ATOM 897 C CA . ARG A 1 120 ? 0.310 -5.190 6.029 1.00 93.88 120 ARG A CA 1
ATOM 898 C C . ARG A 1 120 ? 1.751 -4.727 5.788 1.00 93.88 120 ARG A C 1
ATOM 900 O O . ARG A 1 120 ? 1.991 -3.620 5.322 1.00 93.88 120 ARG A O 1
ATOM 907 N N . GLN A 1 121 ? 2.722 -5.590 6.104 1.00 91.69 121 GLN A N 1
ATOM 908 C CA . GLN A 1 121 ? 4.152 -5.293 5.956 1.00 91.69 121 GLN A CA 1
ATOM 909 C C . GLN A 1 121 ? 4.572 -5.039 4.500 1.00 91.69 121 GLN A C 1
ATOM 911 O O . GLN A 1 121 ? 5.551 -4.340 4.267 1.00 91.69 121 GLN A O 1
ATOM 916 N N . ASN A 1 122 ? 3.868 -5.614 3.519 1.00 92.94 122 ASN A N 1
ATOM 917 C CA . ASN A 1 122 ? 4.118 -5.369 2.099 1.00 92.94 122 ASN A CA 1
ATOM 918 C C . ASN A 1 122 ? 2.827 -5.434 1.268 1.00 92.94 122 ASN A C 1
ATOM 920 O O . ASN A 1 122 ? 1.825 -6.013 1.695 1.00 92.94 122 ASN A O 1
ATOM 924 N N . CYS A 1 123 ? 2.885 -4.877 0.056 1.00 95.06 123 CYS A N 1
ATOM 925 C CA . CYS A 1 123 ? 1.771 -4.799 -0.891 1.00 95.06 123 CYS A CA 1
ATOM 926 C C . CYS A 1 123 ? 1.119 -6.161 -1.187 1.00 95.06 123 CYS A C 1
ATOM 928 O O . CYS A 1 123 ? -0.104 -6.267 -1.173 1.00 95.06 123 CYS A O 1
ATOM 930 N N . LEU A 1 124 ? 1.905 -7.230 -1.374 1.00 96.12 124 LEU A N 1
ATOM 931 C CA . LEU A 1 124 ? 1.366 -8.566 -1.656 1.00 96.12 124 LEU A CA 1
ATOM 932 C C . LEU A 1 124 ? 0.563 -9.132 -0.474 1.00 96.12 124 LEU A C 1
ATOM 934 O O . LEU A 1 124 ? -0.469 -9.771 -0.675 1.00 96.12 124 LEU A O 1
ATOM 938 N N . GLN A 1 125 ? 1.024 -8.914 0.759 1.00 97.06 125 GLN A N 1
ATOM 939 C CA . GLN A 1 125 ? 0.287 -9.312 1.958 1.00 97.06 125 GLN A CA 1
ATOM 940 C C . GLN A 1 125 ? -0.991 -8.487 2.139 1.00 97.06 125 GLN A C 1
ATOM 942 O O . GLN A 1 125 ? -2.013 -9.061 2.510 1.00 97.06 125 GLN A O 1
ATOM 947 N N . THR A 1 126 ? -0.951 -7.179 1.859 1.00 97.06 126 THR A N 1
ATOM 948 C CA . THR A 1 126 ? -2.143 -6.314 1.859 1.00 97.06 126 THR A CA 1
ATOM 94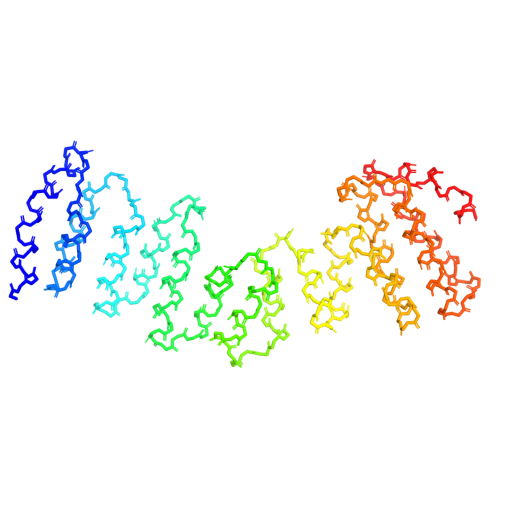9 C C . THR A 1 126 ? -3.172 -6.814 0.844 1.00 97.06 126 THR A C 1
ATOM 951 O O . THR A 1 126 ? -4.316 -7.061 1.207 1.00 97.06 126 THR A O 1
ATOM 954 N N . PHE A 1 127 ? -2.748 -7.069 -0.396 1.00 97.50 127 PHE A N 1
ATOM 955 C CA . PHE A 1 127 ? -3.600 -7.610 -1.455 1.00 97.50 127 PHE A CA 1
ATOM 956 C C . PHE A 1 127 ? -4.275 -8.925 -1.043 1.00 97.50 127 PHE A C 1
ATOM 958 O O . PHE A 1 127 ? -5.497 -9.039 -1.078 1.00 97.50 127 PHE A O 1
ATOM 965 N N . LYS A 1 128 ? -3.491 -9.905 -0.572 1.00 97.50 128 LYS A N 1
ATOM 966 C CA . LYS A 1 128 ? -4.029 -11.199 -0.123 1.00 97.50 128 LYS A CA 1
ATOM 967 C C . LYS A 1 128 ? -5.009 -11.052 1.041 1.00 97.50 128 LYS A C 1
ATOM 969 O O . LYS A 1 128 ? -5.982 -11.799 1.102 1.00 97.50 128 LYS A O 1
ATOM 974 N N . ALA A 1 129 ? -4.757 -10.115 1.957 1.00 97.56 129 ALA A N 1
ATOM 975 C CA . ALA A 1 129 ? -5.665 -9.834 3.062 1.00 97.56 129 ALA A CA 1
ATOM 976 C C . ALA A 1 129 ? -7.009 -9.282 2.561 1.00 97.56 129 ALA A C 1
ATOM 978 O O . ALA A 1 129 ? -8.043 -9.773 3.009 1.00 97.56 129 ALA A O 1
ATOM 979 N N . LEU A 1 130 ? -7.006 -8.343 1.604 1.00 97.44 130 LEU A N 1
ATOM 980 C CA . LEU A 1 130 ? -8.245 -7.835 1.003 1.00 97.44 130 LEU A CA 1
ATOM 981 C C . LEU A 1 130 ? -9.001 -8.931 0.254 1.00 97.44 130 LEU A C 1
ATOM 983 O O . LEU A 1 130 ? -10.184 -9.101 0.517 1.00 97.44 130 LEU A O 1
ATOM 987 N N . CYS A 1 131 ? -8.339 -9.718 -0.602 1.00 97.56 131 CYS A N 1
ATOM 988 C CA . CYS A 1 131 ? -9.007 -10.807 -1.328 1.00 97.56 131 CYS A CA 1
ATOM 989 C C . CYS A 1 131 ? -9.670 -11.821 -0.384 1.00 97.56 131 CYS A C 1
ATOM 991 O O . CYS A 1 131 ? -10.743 -12.334 -0.679 1.00 97.56 131 CYS A O 1
ATOM 993 N N . ALA A 1 132 ? -9.047 -12.111 0.763 1.00 97.44 132 ALA A N 1
ATOM 994 C CA . ALA A 1 132 ? -9.631 -13.005 1.759 1.00 97.44 132 ALA A CA 1
ATOM 995 C C . ALA A 1 132 ? -10.811 -12.367 2.514 1.00 97.44 132 ALA A C 1
ATOM 997 O O . ALA A 1 132 ? -11.742 -13.068 2.905 1.00 97.44 132 ALA A O 1
ATOM 998 N N . ARG A 1 133 ? -10.762 -11.052 2.759 1.00 97.38 133 ARG A N 1
ATOM 999 C CA . ARG A 1 133 ? -11.788 -10.314 3.512 1.00 97.38 133 ARG A CA 1
ATOM 1000 C C . ARG A 1 133 ? -13.012 -9.966 2.656 1.00 97.38 133 ARG A C 1
ATOM 1002 O O . ARG A 1 133 ? -14.128 -9.952 3.183 1.00 97.38 133 ARG A O 1
ATOM 1009 N N . TYR A 1 134 ? -12.789 -9.732 1.367 1.00 97.75 134 TYR A N 1
ATOM 1010 C CA . TYR A 1 134 ? -13.764 -9.303 0.367 1.00 97.75 134 TYR A CA 1
ATOM 1011 C C . TYR A 1 134 ? -13.741 -10.226 -0.867 1.00 97.75 134 TYR A C 1
ATOM 1013 O O . TYR A 1 134 ? -13.363 -9.787 -1.955 1.00 97.75 134 TYR A O 1
ATOM 1021 N N . PRO A 1 135 ? -14.105 -11.517 -0.717 1.00 97.06 135 PRO A N 1
ATOM 1022 C CA . PRO A 1 135 ? -14.104 -12.482 -1.821 1.00 97.06 135 PRO A CA 1
ATOM 1023 C C . PRO A 1 135 ? -15.132 -12.169 -2.919 1.00 97.06 135 PRO A C 1
ATOM 1025 O O . PRO A 1 135 ? -15.070 -12.759 -3.992 1.00 97.06 135 PRO A O 1
ATOM 1028 N N . GLU A 1 136 ? -16.087 -11.275 -2.657 1.00 95.81 136 GLU A N 1
ATOM 1029 C CA . GLU A 1 136 ? -17.079 -10.814 -3.628 1.00 95.81 136 GLU A CA 1
ATOM 1030 C C . GLU A 1 136 ? -16.513 -9.858 -4.693 1.00 95.81 136 GLU A C 1
ATOM 1032 O O . GLU A 1 136 ? -17.173 -9.626 -5.704 1.00 95.81 136 GLU A O 1
ATOM 1037 N N . HIS A 1 137 ? -15.314 -9.303 -4.483 1.00 96.44 137 HIS A N 1
ATOM 1038 C CA . HIS A 1 137 ? -14.647 -8.436 -5.450 1.00 96.44 137 HIS A CA 1
ATOM 1039 C C . HIS A 1 137 ? -13.622 -9.219 -6.271 1.00 96.44 137 HIS A C 1
ATOM 1041 O O . HIS A 1 137 ? -12.812 -9.980 -5.735 1.00 96.44 137 HIS A O 1
ATOM 1047 N N . GLU A 1 138 ? -13.607 -8.972 -7.581 1.00 95.88 138 GLU A N 1
ATOM 1048 C CA . GLU A 1 138 ? -12.605 -9.552 -8.471 1.00 95.88 138 GLU A CA 1
ATOM 1049 C C . GLU A 1 138 ? -11.188 -9.114 -8.054 1.00 95.88 138 GLU A C 1
ATOM 1051 O O . GLU A 1 138 ? -10.958 -7.926 -7.789 1.00 95.88 138 GLU A O 1
ATOM 1056 N N . PRO A 1 139 ? -10.194 -10.024 -8.038 1.00 94.44 139 PRO A N 1
ATOM 1057 C CA . PRO A 1 139 ? -8.836 -9.688 -7.614 1.00 94.44 139 PRO A CA 1
ATOM 1058 C C . PRO A 1 139 ? -8.212 -8.530 -8.409 1.00 94.44 139 PRO A C 1
ATOM 1060 O O . PRO A 1 139 ? -7.456 -7.737 -7.852 1.00 94.44 139 PRO A O 1
ATOM 1063 N N . GLY A 1 140 ? -8.541 -8.398 -9.698 1.00 92.94 140 GLY A N 1
ATOM 1064 C CA . GLY A 1 140 ? -8.085 -7.275 -10.524 1.00 92.94 140 GLY A CA 1
ATOM 1065 C C . GLY A 1 140 ? -8.602 -5.920 -10.026 1.00 92.94 140 GLY A C 1
ATOM 1066 O O . GLY A 1 140 ? -7.829 -4.968 -9.944 1.00 92.94 140 GLY A O 1
ATOM 1067 N N . THR A 1 141 ? -9.873 -5.852 -9.620 1.00 94.88 141 THR A N 1
ATOM 1068 C CA . THR A 1 141 ? -10.491 -4.647 -9.045 1.00 94.88 141 THR A CA 1
ATOM 1069 C C . THR A 1 141 ? -9.846 -4.284 -7.713 1.00 94.88 141 THR A C 1
ATOM 1071 O O . THR A 1 141 ? -9.435 -3.144 -7.531 1.00 94.88 141 THR A O 1
ATOM 1074 N N . ILE A 1 142 ? -9.638 -5.270 -6.833 1.00 96.56 142 ILE A N 1
ATOM 1075 C CA . ILE A 1 142 ? -8.945 -5.057 -5.551 1.00 96.56 142 ILE A CA 1
ATOM 1076 C C . ILE A 1 142 ? -7.551 -4.464 -5.767 1.00 96.56 142 ILE A C 1
ATOM 1078 O O . ILE A 1 142 ? -7.148 -3.541 -5.060 1.00 96.56 142 ILE A O 1
ATOM 1082 N N . LEU A 1 143 ? -6.794 -4.991 -6.733 1.00 95.56 143 LEU A N 1
ATOM 1083 C CA . LEU A 1 143 ? -5.461 -4.473 -7.025 1.00 95.56 143 LEU A CA 1
ATOM 1084 C C . LEU A 1 143 ? -5.514 -3.038 -7.568 1.00 95.56 143 LEU A C 1
ATOM 1086 O O . LEU A 1 143 ? -4.709 -2.214 -7.141 1.00 95.56 143 LEU A O 1
ATOM 1090 N N . ALA A 1 144 ? -6.451 -2.734 -8.469 1.00 93.94 144 ALA A N 1
ATOM 1091 C CA . ALA A 1 144 ? -6.626 -1.391 -9.018 1.00 93.94 144 ALA A CA 1
ATOM 1092 C C . ALA A 1 144 ? -6.994 -0.367 -7.930 1.00 93.94 144 ALA A C 1
ATOM 1094 O O . ALA A 1 144 ? -6.366 0.689 -7.845 1.00 93.94 144 ALA A O 1
ATOM 1095 N N . ASP A 1 145 ? -7.928 -0.712 -7.044 1.00 95.50 145 ASP A N 1
ATOM 1096 C CA . ASP A 1 145 ? -8.346 0.154 -5.938 1.00 95.50 145 ASP A CA 1
ATOM 1097 C C . ASP A 1 145 ? -7.198 0.388 -4.943 1.00 95.50 145 ASP A C 1
ATOM 1099 O O . ASP A 1 145 ? -6.983 1.506 -4.477 1.00 95.50 145 ASP A O 1
ATOM 1103 N N . LEU A 1 146 ? -6.397 -0.646 -4.659 1.00 95.44 146 LEU A N 1
ATOM 1104 C CA . LEU A 1 146 ? -5.205 -0.529 -3.814 1.00 95.44 146 LEU A CA 1
ATOM 1105 C C . LEU A 1 146 ? -4.130 0.386 -4.416 1.00 95.44 146 LEU A C 1
ATOM 1107 O O . LEU A 1 146 ? -3.461 1.105 -3.670 1.00 95.44 146 LEU A O 1
ATOM 1111 N N . ILE A 1 147 ? -3.962 0.369 -5.741 1.00 94.44 147 ILE A N 1
ATOM 1112 C CA . ILE A 1 147 ? -3.055 1.280 -6.452 1.00 94.44 147 ILE A CA 1
ATOM 1113 C C . ILE A 1 147 ? -3.581 2.718 -6.360 1.00 94.44 147 ILE A C 1
ATOM 1115 O O . ILE A 1 147 ? -2.813 3.624 -6.047 1.00 94.44 147 ILE A O 1
ATOM 1119 N N . ALA A 1 148 ? -4.885 2.924 -6.563 1.00 92.44 148 ALA A N 1
ATOM 1120 C CA . ALA A 1 148 ? -5.516 4.243 -6.514 1.00 92.44 148 ALA A CA 1
ATOM 1121 C C . ALA A 1 148 ? -5.615 4.835 -5.093 1.00 92.44 148 ALA A C 1
ATOM 1123 O O . ALA A 1 148 ? -5.738 6.049 -4.939 1.00 92.44 148 ALA A O 1
ATOM 1124 N N . HIS A 1 149 ? -5.549 4.001 -4.049 1.00 90.69 149 HIS A N 1
ATOM 1125 C CA . HIS A 1 149 ? -5.769 4.413 -2.660 1.00 90.69 149 HIS A CA 1
ATOM 1126 C C . HIS A 1 149 ? -4.775 5.470 -2.146 1.00 90.69 149 HIS A C 1
ATOM 1128 O O . HIS A 1 149 ? -5.151 6.314 -1.332 1.00 90.69 149 HIS A O 1
ATOM 1134 N N . LYS A 1 150 ? -3.511 5.435 -2.592 1.00 87.69 150 LYS A N 1
ATOM 1135 C CA . LYS A 1 150 ? -2.472 6.399 -2.186 1.00 87.69 150 LYS A CA 1
ATOM 1136 C C . LYS A 1 150 ? -1.725 6.945 -3.405 1.00 87.69 150 LYS A C 1
ATOM 1138 O O . LYS A 1 150 ? -0.715 6.354 -3.798 1.00 87.69 150 LYS A O 1
ATOM 1143 N N . PRO A 1 151 ? -2.193 8.072 -3.976 1.00 89.56 151 PRO A N 1
ATOM 1144 C CA . PRO A 1 151 ? -1.522 8.722 -5.094 1.00 89.56 151 PRO A CA 1
ATOM 1145 C C . PRO A 1 151 ? -0.051 9.027 -4.789 1.00 89.56 151 PRO A C 1
ATOM 1147 O O . PRO A 1 151 ? 0.276 9.508 -3.702 1.00 89.56 151 PRO A O 1
ATOM 1150 N N . GLY A 1 152 ? 0.831 8.744 -5.744 1.00 88.50 152 GLY A N 1
ATOM 1151 C CA . GLY A 1 152 ? 2.284 8.877 -5.608 1.00 88.50 152 GLY A CA 1
ATOM 1152 C C . GLY A 1 152 ? 2.995 7.643 -5.035 1.00 88.50 152 GLY A C 1
ATOM 1153 O O . GLY A 1 152 ? 4.226 7.615 -4.993 1.00 88.50 152 GLY A O 1
ATOM 1154 N N . GLU A 1 153 ? 2.263 6.612 -4.598 1.00 90.81 153 GLU A N 1
ATOM 1155 C CA . GLU A 1 153 ? 2.836 5.342 -4.133 1.00 90.81 153 GLU A CA 1
ATOM 1156 C C . GLU A 1 153 ? 2.593 4.165 -5.093 1.00 90.81 153 GLU A C 1
ATOM 1158 O O . GLU A 1 153 ? 2.889 3.014 -4.756 1.00 90.81 153 GLU A O 1
ATOM 1163 N N . GLU A 1 154 ? 2.093 4.425 -6.301 1.00 94.50 154 GLU A N 1
ATOM 1164 C CA . GLU A 1 154 ? 1.684 3.409 -7.275 1.00 94.50 154 GLU A CA 1
ATOM 1165 C C . GLU A 1 154 ? 2.849 2.477 -7.631 1.00 94.50 154 GLU A C 1
ATOM 1167 O O . GLU A 1 154 ? 2.687 1.256 -7.700 1.00 94.50 154 GLU A O 1
ATOM 1172 N N . GLY A 1 155 ? 4.062 3.029 -7.754 1.00 93.38 155 GLY A N 1
ATOM 1173 C CA . GLY A 1 155 ? 5.277 2.276 -8.066 1.00 93.38 155 GLY A CA 1
ATOM 1174 C C . GLY A 1 155 ? 5.600 1.153 -7.071 1.00 93.38 155 GLY A C 1
ATOM 1175 O O . GLY A 1 155 ? 6.219 0.153 -7.450 1.00 93.38 155 GLY A O 1
ATOM 1176 N N . LYS A 1 156 ? 5.119 1.237 -5.818 1.00 94.00 156 LYS A N 1
ATOM 1177 C CA . LYS A 1 156 ? 5.280 0.170 -4.808 1.00 94.00 156 LYS A CA 1
ATOM 1178 C C . LYS A 1 156 ? 4.530 -1.111 -5.190 1.00 94.00 156 LYS A C 1
ATOM 1180 O O . LYS A 1 156 ? 4.918 -2.209 -4.781 1.00 94.00 156 LYS A O 1
ATOM 1185 N N . TRP A 1 157 ? 3.482 -0.995 -6.004 1.00 96.50 157 TRP A N 1
ATOM 1186 C CA . TRP A 1 157 ? 2.650 -2.117 -6.429 1.00 96.50 157 TRP A CA 1
ATOM 1187 C C . TRP A 1 157 ? 3.226 -2.897 -7.613 1.00 96.50 157 TRP A C 1
ATOM 1189 O O . TRP A 1 157 ? 2.797 -4.031 -7.836 1.00 96.50 157 TRP A O 1
ATOM 1199 N N . PHE A 1 158 ? 4.254 -2.381 -8.300 1.00 96.44 158 PHE A N 1
ATOM 1200 C CA . PHE A 1 158 ? 4.887 -3.033 -9.454 1.00 96.44 158 PHE A CA 1
ATOM 1201 C C . PHE A 1 158 ? 5.259 -4.502 -9.193 1.00 96.44 158 PHE A C 1
ATOM 1203 O O . PHE A 1 158 ? 4.866 -5.412 -9.928 1.00 96.44 158 PHE A O 1
ATOM 1210 N N . ALA A 1 159 ? 5.991 -4.763 -8.104 1.00 95.12 159 ALA A N 1
ATOM 1211 C CA . ALA A 1 159 ? 6.436 -6.115 -7.769 1.00 95.12 159 ALA A CA 1
ATOM 1212 C C . ALA A 1 159 ? 5.259 -7.056 -7.455 1.00 95.12 159 ALA A C 1
ATOM 1214 O O . ALA A 1 159 ? 5.327 -8.255 -7.741 1.00 95.12 159 ALA A O 1
ATOM 1215 N N . THR A 1 160 ? 4.173 -6.514 -6.896 1.00 96.25 160 THR A N 1
ATOM 1216 C CA . THR A 1 160 ? 2.949 -7.268 -6.598 1.00 96.25 160 THR A CA 1
ATOM 1217 C C . THR A 1 160 ? 2.219 -7.626 -7.888 1.00 96.25 160 THR A C 1
ATOM 1219 O O . THR A 1 160 ? 1.960 -8.808 -8.107 1.00 96.25 160 THR A O 1
ATOM 1222 N N . ALA A 1 161 ? 1.990 -6.656 -8.780 1.00 96.25 161 ALA A N 1
ATOM 1223 C CA . ALA A 1 161 ? 1.377 -6.884 -10.090 1.00 96.25 161 ALA A CA 1
ATOM 1224 C C . ALA A 1 161 ? 2.137 -7.957 -10.891 1.00 96.25 161 ALA A C 1
ATOM 1226 O O . ALA A 1 161 ? 1.534 -8.911 -11.384 1.00 96.25 161 ALA A O 1
ATOM 1227 N N . ARG A 1 162 ? 3.478 -7.891 -10.907 1.00 94.94 162 ARG A N 1
ATOM 1228 C CA . ARG A 1 162 ? 4.328 -8.909 -11.548 1.00 94.94 162 ARG A CA 1
ATOM 1229 C C . ARG A 1 162 ? 4.170 -10.294 -10.921 1.00 94.94 162 ARG A C 1
ATOM 1231 O O . ARG A 1 162 ? 4.040 -11.281 -11.639 1.00 94.94 162 ARG A O 1
ATOM 1238 N N . THR A 1 163 ? 4.188 -10.379 -9.590 1.00 94.94 163 THR A N 1
ATOM 1239 C CA . THR A 1 163 ? 4.045 -11.656 -8.864 1.00 94.94 163 THR A CA 1
ATOM 1240 C C . THR A 1 163 ? 2.691 -12.310 -9.145 1.00 94.94 163 THR A C 1
ATOM 1242 O O . THR A 1 163 ? 2.603 -13.531 -9.252 1.00 94.94 163 THR A O 1
ATOM 1245 N N . LEU A 1 164 ? 1.651 -11.495 -9.314 1.00 94.62 164 LEU A N 1
ATOM 1246 C CA . LEU A 1 164 ? 0.298 -11.920 -9.668 1.00 94.62 164 LEU A CA 1
ATOM 1247 C C . LEU A 1 164 ? 0.097 -12.123 -11.181 1.00 94.62 164 LEU A C 1
ATOM 1249 O O . LEU A 1 164 ? -0.991 -12.500 -11.599 1.00 94.62 164 LEU A O 1
ATOM 1253 N N . ARG A 1 165 ? 1.148 -11.933 -11.992 1.00 94.19 165 ARG A N 1
ATOM 1254 C CA . ARG A 1 165 ? 1.156 -12.078 -13.460 1.00 94.19 165 ARG A CA 1
ATOM 1255 C C . ARG A 1 165 ? 0.260 -11.078 -14.206 1.00 94.19 165 ARG A C 1
ATOM 1257 O O . ARG A 1 165 ? -0.036 -11.292 -15.377 1.00 94.19 165 ARG A O 1
ATOM 1264 N N . PHE A 1 166 ? -0.094 -9.956 -13.579 1.00 94.38 166 PHE A N 1
ATOM 1265 C CA . PHE A 1 166 ? -0.709 -8.806 -14.249 1.00 94.38 166 PHE A CA 1
ATOM 1266 C C . PHE A 1 166 ? 0.374 -7.985 -14.965 1.00 94.38 166 PHE A C 1
ATOM 1268 O O . PHE A 1 166 ? 0.744 -6.900 -14.519 1.00 94.38 166 PHE A O 1
ATOM 1275 N N . PHE A 1 167 ? 0.957 -8.543 -16.032 1.00 94.94 167 PHE A N 1
ATOM 1276 C CA . PHE A 1 167 ? 2.120 -7.945 -16.699 1.00 94.94 167 PHE A CA 1
ATOM 1277 C C . PHE A 1 167 ? 1.797 -6.614 -17.381 1.00 94.94 167 PHE A C 1
ATOM 1279 O O . PHE A 1 167 ? 2.560 -5.673 -17.209 1.00 94.94 167 PHE A O 1
ATOM 1286 N N . GLU A 1 168 ? 0.655 -6.495 -18.059 1.00 94.44 168 GLU A N 1
ATOM 1287 C CA . GLU A 1 168 ? 0.226 -5.233 -18.684 1.00 94.44 168 GLU A CA 1
ATOM 1288 C C . GLU A 1 168 ? 0.104 -4.107 -17.646 1.00 94.44 168 GLU A C 1
ATOM 1290 O O . GLU A 1 168 ? 0.723 -3.056 -17.786 1.00 94.44 168 GLU A O 1
ATOM 1295 N N . LEU A 1 169 ? -0.580 -4.373 -16.527 1.00 95.12 169 LEU A N 1
ATOM 1296 C CA . LEU A 1 169 ? -0.677 -3.430 -15.410 1.00 95.12 169 LEU A CA 1
ATOM 1297 C C . LEU A 1 169 ?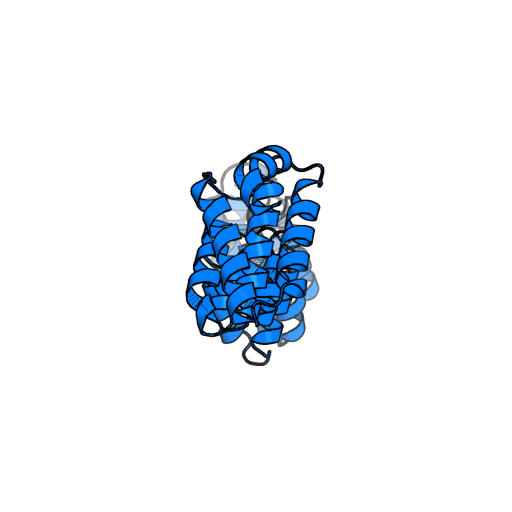 0.696 -3.111 -14.801 1.00 95.12 169 LEU A C 1
ATOM 1299 O O . LEU A 1 169 ? 0.973 -1.969 -14.451 1.00 95.12 169 LEU A O 1
ATOM 1303 N N . ALA A 1 170 ? 1.579 -4.104 -14.665 1.00 96.88 170 ALA A N 1
ATOM 1304 C CA . ALA A 1 170 ? 2.929 -3.869 -14.162 1.00 96.88 170 ALA A CA 1
ATOM 1305 C C . ALA A 1 170 ? 3.726 -2.932 -15.088 1.00 96.88 170 ALA A C 1
ATOM 1307 O O . ALA A 1 170 ? 4.475 -2.094 -14.591 1.00 96.88 170 ALA A O 1
ATOM 1308 N N . ALA A 1 171 ? 3.565 -3.053 -16.408 1.00 97.00 171 ALA A N 1
ATOM 1309 C CA . ALA A 1 171 ? 4.182 -2.135 -17.360 1.00 97.00 171 ALA A CA 1
ATOM 1310 C C . ALA A 1 171 ? 3.564 -0.732 -17.286 1.00 97.00 171 ALA A C 1
ATOM 1312 O O . ALA A 1 171 ? 4.306 0.248 -17.255 1.00 97.00 171 ALA A O 1
ATOM 1313 N N . GLU A 1 172 ? 2.237 -0.622 -17.148 1.00 95.50 172 GLU A N 1
ATOM 1314 C CA . GLU A 1 172 ? 1.567 0.671 -16.961 1.00 95.50 172 GLU A CA 1
ATOM 1315 C C . GLU A 1 172 ? 2.068 1.393 -15.700 1.00 95.50 172 GLU A C 1
ATOM 1317 O O . GLU A 1 172 ? 2.423 2.572 -15.762 1.00 95.50 172 GLU A O 1
ATOM 1322 N N . ILE A 1 173 ? 2.159 0.681 -14.569 1.00 96.62 173 ILE A N 1
ATOM 1323 C CA . ILE A 1 173 ? 2.708 1.229 -13.320 1.00 96.62 173 ILE A CA 1
ATOM 1324 C C . ILE A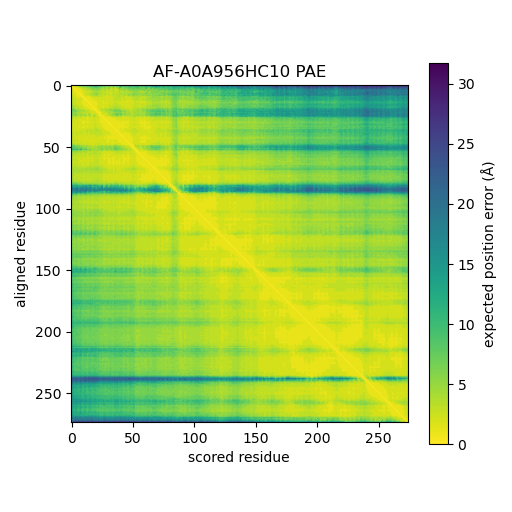 1 173 ? 4.135 1.729 -13.558 1.00 96.62 173 ILE A C 1
ATOM 1326 O O . ILE A 1 173 ? 4.447 2.868 -13.220 1.00 96.62 173 ILE A O 1
ATOM 1330 N N . ALA A 1 174 ? 4.988 0.902 -14.173 1.00 97.31 174 ALA A N 1
ATOM 1331 C CA . ALA A 1 174 ? 6.375 1.263 -14.447 1.00 97.31 174 ALA A CA 1
ATOM 1332 C C . ALA A 1 174 ? 6.501 2.465 -15.393 1.00 97.31 174 ALA A C 1
ATOM 1334 O O . ALA A 1 174 ? 7.464 3.212 -15.282 1.00 97.31 174 ALA A O 1
ATOM 1335 N N . ALA A 1 175 ? 5.554 2.677 -16.306 1.00 95.50 175 ALA A N 1
ATOM 1336 C CA . ALA A 1 175 ? 5.572 3.810 -17.224 1.00 95.50 175 ALA A CA 1
ATOM 1337 C C . ALA A 1 175 ? 5.139 5.132 -16.568 1.00 95.50 175 ALA A C 1
ATOM 1339 O O . ALA A 1 175 ? 5.524 6.201 -17.043 1.00 95.50 175 ALA A O 1
ATOM 1340 N N . ARG A 1 176 ? 4.323 5.075 -15.507 1.00 94.00 176 ARG A N 1
ATOM 1341 C CA . ARG A 1 176 ? 3.632 6.250 -14.946 1.00 94.00 176 ARG A CA 1
ATOM 1342 C C . ARG A 1 176 ? 4.090 6.651 -13.550 1.00 94.00 176 ARG A C 1
ATOM 1344 O O . ARG A 1 176 ? 3.875 7.799 -13.174 1.00 94.00 176 ARG A O 1
ATOM 1351 N N . ALA A 1 177 ? 4.684 5.735 -12.793 1.00 94.44 177 ALA A N 1
ATOM 1352 C CA . ALA A 1 177 ? 5.078 5.975 -11.414 1.00 94.44 177 ALA A CA 1
ATOM 1353 C C . ALA A 1 177 ? 6.513 5.503 -11.133 1.00 94.44 177 ALA A C 1
ATOM 1355 O O . ALA A 1 177 ? 6.923 4.461 -11.653 1.00 94.44 177 ALA A O 1
ATOM 1356 N N . PRO A 1 178 ? 7.261 6.210 -10.263 1.00 94.38 178 PRO A N 1
ATOM 1357 C CA . PRO A 1 178 ? 8.629 5.842 -9.931 1.00 94.38 178 PRO A CA 1
ATOM 1358 C C . PRO A 1 178 ? 8.749 4.415 -9.388 1.00 94.38 178 PRO A C 1
ATOM 1360 O O . PRO A 1 178 ? 8.252 4.085 -8.307 1.00 94.38 178 PRO A O 1
ATOM 1363 N N . CYS A 1 179 ? 9.469 3.569 -10.119 1.00 95.38 179 CYS A N 1
ATOM 1364 C CA . CYS A 1 179 ? 9.839 2.220 -9.700 1.00 95.38 179 CYS A CA 1
ATOM 1365 C C . CYS A 1 179 ? 11.357 2.112 -9.542 1.00 95.38 179 CYS A C 1
ATOM 1367 O O . CYS A 1 179 ? 12.111 2.758 -10.263 1.00 95.38 179 CYS A O 1
ATOM 1369 N N . ASP A 1 180 ? 11.814 1.247 -8.632 1.00 95.00 180 ASP A N 1
ATOM 1370 C CA . ASP A 1 180 ? 13.243 0.964 -8.466 1.00 95.00 180 ASP A CA 1
ATOM 1371 C C . ASP A 1 180 ? 13.856 0.435 -9.786 1.00 95.00 180 ASP A C 1
ATOM 1373 O O . ASP A 1 180 ? 13.475 -0.657 -10.235 1.00 95.00 180 ASP A O 1
ATOM 1377 N N . PRO A 1 181 ? 14.816 1.154 -10.405 1.00 97.56 181 PRO A N 1
ATOM 1378 C CA . PRO A 1 181 ? 15.375 0.775 -11.704 1.00 97.56 181 PRO A CA 1
ATOM 1379 C C . PRO A 1 181 ? 16.036 -0.606 -11.711 1.00 97.56 181 PRO A C 1
ATOM 1381 O O . PRO A 1 181 ? 15.887 -1.378 -12.658 1.00 97.56 181 PRO A O 1
ATOM 1384 N N . LYS A 1 182 ? 16.711 -0.990 -10.621 1.00 97.75 182 LYS A N 1
ATOM 1385 C CA . LYS A 1 182 ? 17.330 -2.323 -10.492 1.00 97.75 182 LYS A CA 1
ATOM 1386 C C . LYS A 1 182 ? 16.276 -3.431 -10.547 1.00 97.75 182 LYS A C 1
ATOM 1388 O O . LYS A 1 182 ? 16.486 -4.481 -11.165 1.00 97.75 182 LYS A O 1
ATOM 1393 N N . THR A 1 183 ? 15.114 -3.197 -9.947 1.00 96.62 183 THR A N 1
ATOM 1394 C CA . THR A 1 183 ? 13.973 -4.111 -9.988 1.00 96.62 183 THR A CA 1
ATOM 1395 C C . THR A 1 183 ? 13.328 -4.185 -11.370 1.00 96.62 183 THR A C 1
ATOM 1397 O O . THR A 1 183 ? 12.969 -5.295 -11.779 1.00 96.62 183 THR A O 1
ATOM 1400 N N . LEU A 1 184 ? 13.237 -3.069 -12.099 1.00 98.25 184 LEU A N 1
ATOM 1401 C CA . LEU A 1 184 ? 12.782 -3.045 -13.495 1.00 98.25 184 LEU A CA 1
ATOM 1402 C C . LEU A 1 184 ? 13.740 -3.811 -14.414 1.00 98.25 184 LEU A C 1
ATOM 1404 O O . LEU A 1 184 ? 13.316 -4.740 -15.098 1.00 98.25 184 LEU A O 1
ATOM 1408 N N . ASN A 1 185 ? 15.040 -3.522 -14.338 1.00 98.38 185 ASN A N 1
ATOM 1409 C CA . ASN A 1 185 ? 16.086 -4.220 -15.090 1.00 98.38 185 ASN A CA 1
ATOM 1410 C C . ASN A 1 185 ? 16.061 -5.736 -14.862 1.00 98.38 185 ASN A C 1
ATOM 1412 O O . ASN A 1 185 ? 16.179 -6.531 -15.799 1.00 98.38 185 ASN A O 1
ATOM 1416 N N . ARG A 1 186 ? 15.896 -6.167 -13.606 1.00 98.00 186 ARG A N 1
ATOM 1417 C CA . ARG A 1 186 ? 15.756 -7.590 -13.277 1.00 98.00 186 ARG A CA 1
ATOM 1418 C C . ARG A 1 186 ? 14.518 -8.202 -13.939 1.00 98.00 186 ARG A C 1
ATOM 1420 O O . ARG A 1 186 ? 14.642 -9.268 -14.533 1.00 98.00 186 ARG A O 1
ATOM 1427 N N . ALA A 1 187 ? 13.370 -7.530 -13.859 1.00 97.75 187 ALA A N 1
ATOM 1428 C CA . ALA A 1 187 ? 12.108 -8.008 -14.422 1.00 97.75 187 ALA A CA 1
ATOM 1429 C C . ALA A 1 187 ? 12.143 -8.102 -15.954 1.00 97.75 187 ALA A C 1
ATOM 1431 O O . ALA A 1 187 ? 11.706 -9.104 -16.518 1.00 97.75 187 ALA A O 1
ATOM 1432 N N . ALA A 1 188 ? 12.712 -7.090 -16.613 1.00 98.38 188 ALA A N 1
ATOM 1433 C CA . ALA A 1 188 ? 12.923 -7.076 -18.055 1.00 98.38 188 ALA A CA 1
ATOM 1434 C C . ALA A 1 188 ? 13.795 -8.262 -18.489 1.00 98.38 188 ALA A C 1
ATOM 1436 O O . ALA A 1 188 ? 13.412 -9.034 -19.362 1.00 98.38 188 ALA A O 1
ATOM 1437 N N . ARG A 1 189 ? 14.931 -8.478 -17.812 1.00 98.44 189 ARG A N 1
ATOM 1438 C CA . ARG A 1 189 ? 15.834 -9.604 -18.093 1.00 98.44 189 ARG A CA 1
ATOM 1439 C C . ARG A 1 189 ? 15.163 -10.969 -17.927 1.00 98.44 189 ARG A C 1
ATOM 1441 O O . ARG A 1 189 ? 15.394 -11.849 -18.745 1.00 98.44 189 ARG A O 1
ATOM 1448 N N . GLU A 1 190 ? 14.368 -11.158 -16.874 1.00 97.75 190 GLU A N 1
ATOM 1449 C CA . GLU A 1 190 ? 13.667 -12.423 -16.597 1.00 97.75 190 GLU A CA 1
ATOM 1450 C C . GLU A 1 190 ? 12.646 -12.792 -17.681 1.00 97.75 190 GLU A C 1
ATOM 1452 O O . GLU A 1 190 ? 12.367 -13.974 -17.875 1.00 97.75 190 GLU A O 1
ATOM 1457 N N . ARG A 1 191 ? 12.092 -11.798 -18.386 1.00 96.81 191 ARG A N 1
ATOM 1458 C CA . ARG A 1 191 ? 11.061 -12.004 -19.412 1.00 96.81 191 ARG A CA 1
ATOM 1459 C C . ARG A 1 191 ? 11.526 -11.757 -20.839 1.00 96.81 191 ARG A C 1
ATOM 1461 O O . ARG A 1 191 ? 10.756 -12.032 -21.746 1.00 96.81 191 ARG A O 1
ATOM 1468 N N . LEU A 1 192 ? 12.767 -11.330 -21.043 1.00 98.19 192 LEU A N 1
ATOM 1469 C CA . LEU A 1 192 ? 13.292 -10.905 -22.340 1.00 98.19 192 LEU A CA 1
ATOM 1470 C C . LEU A 1 192 ? 13.012 -11.879 -23.490 1.00 98.19 192 LEU A C 1
ATOM 1472 O O . LEU A 1 192 ? 12.597 -11.445 -24.553 1.00 98.19 192 LEU A O 1
ATOM 1476 N N . GLU A 1 193 ? 13.212 -13.177 -23.271 1.00 97.06 193 GLU A N 1
ATOM 1477 C CA . GLU A 1 193 ? 13.022 -14.206 -24.307 1.00 97.06 193 GLU A CA 1
ATOM 1478 C C . GLU A 1 193 ? 11.556 -14.640 -24.469 1.00 97.06 193 GLU A C 1
ATOM 1480 O O . GLU A 1 193 ? 11.168 -15.162 -25.508 1.00 97.06 193 GLU A O 1
ATOM 1485 N N . VAL A 1 194 ? 10.734 -14.459 -23.431 1.00 96.81 194 VAL A N 1
ATOM 1486 C CA . VAL A 1 194 ? 9.328 -14.901 -23.410 1.00 96.81 194 VAL A CA 1
ATOM 1487 C C . VAL A 1 194 ? 8.400 -13.800 -23.914 1.00 96.81 194 VAL A C 1
ATOM 1489 O O . VAL A 1 194 ? 7.384 -14.077 -24.541 1.00 96.81 194 VAL A O 1
ATOM 1492 N N . ASP A 1 195 ? 8.735 -12.555 -23.596 1.00 97.44 195 ASP A N 1
ATOM 1493 C CA . ASP A 1 195 ? 7.936 -11.369 -23.861 1.00 97.44 195 ASP A CA 1
ATOM 1494 C C . ASP A 1 195 ? 8.862 -10.158 -24.071 1.00 97.44 195 ASP A C 1
ATOM 1496 O O . ASP A 1 195 ? 9.081 -9.346 -23.159 1.00 97.44 195 ASP A O 1
ATOM 1500 N N . PRO A 1 196 ? 9.461 -10.053 -25.271 1.00 97.50 196 PRO A N 1
ATOM 1501 C CA . PRO A 1 196 ? 10.368 -8.962 -25.595 1.00 97.50 196 PRO A CA 1
ATOM 1502 C C . PRO A 1 196 ? 9.697 -7.581 -25.549 1.00 97.5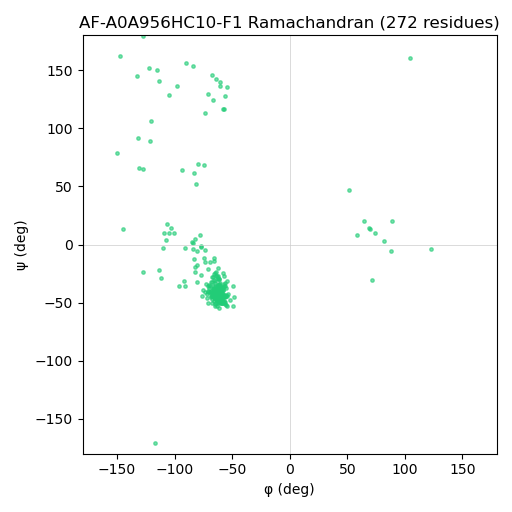0 196 PRO A C 1
ATOM 1504 O O . PRO A 1 196 ? 10.366 -6.602 -25.236 1.00 97.50 196 PRO A O 1
ATOM 1507 N N . SER A 1 197 ? 8.387 -7.481 -25.817 1.00 96.75 197 SER A N 1
ATOM 1508 C CA . SER A 1 197 ? 7.659 -6.202 -25.748 1.00 96.75 197 SER A CA 1
ATOM 1509 C C . SER A 1 197 ? 7.628 -5.674 -24.319 1.00 96.75 197 SER A C 1
ATOM 1511 O O . SER A 1 197 ? 8.074 -4.557 -24.064 1.00 96.75 197 SER A O 1
ATOM 1513 N N . TYR A 1 198 ? 7.220 -6.517 -23.367 1.00 97.62 198 TYR A N 1
ATOM 1514 C CA . TYR A 1 198 ? 7.245 -6.170 -21.949 1.00 97.62 198 TYR A CA 1
ATOM 1515 C C . TYR A 1 198 ? 8.659 -5.825 -21.464 1.00 97.62 198 TYR A C 1
ATOM 1517 O O . TYR A 1 198 ? 8.862 -4.863 -20.723 1.00 97.62 198 TYR A O 1
ATOM 1525 N N . ALA A 1 199 ? 9.666 -6.592 -21.895 1.00 98.31 199 ALA A N 1
ATOM 1526 C CA . ALA A 1 199 ? 11.051 -6.319 -21.530 1.00 98.31 199 ALA A CA 1
ATOM 1527 C C . ALA A 1 199 ? 11.545 -4.965 -22.064 1.00 98.31 199 ALA A C 1
ATOM 1529 O O . ALA A 1 199 ? 12.257 -4.261 -21.342 1.00 98.31 199 ALA A O 1
ATOM 1530 N N . LEU A 1 200 ? 11.155 -4.578 -23.283 1.00 98.12 200 LEU A N 1
ATOM 1531 C CA . LEU A 1 200 ? 11.468 -3.267 -23.852 1.00 98.12 200 LEU A CA 1
ATOM 1532 C C . LEU A 1 200 ? 10.840 -2.140 -23.024 1.00 98.12 200 LEU A C 1
ATOM 1534 O O . LEU A 1 200 ? 11.555 -1.227 -22.613 1.00 98.12 200 LEU A O 1
ATOM 1538 N N . GLU A 1 201 ? 9.543 -2.233 -22.722 1.00 98.06 201 GLU A N 1
ATOM 1539 C CA . GLU A 1 201 ? 8.815 -1.228 -21.935 1.00 98.06 201 GLU A CA 1
ATOM 1540 C C . GLU A 1 201 ? 9.453 -1.005 -20.561 1.00 98.06 201 GLU A C 1
ATOM 1542 O O . GLU A 1 201 ? 9.755 0.128 -20.182 1.00 98.06 201 GLU A O 1
ATOM 1547 N N . LEU A 1 202 ? 9.753 -2.086 -19.836 1.00 98.56 202 LEU A N 1
ATOM 1548 C CA . LEU A 1 202 ? 10.405 -1.986 -18.530 1.00 98.56 202 LEU A CA 1
ATOM 1549 C C . LEU A 1 202 ? 11.827 -1.423 -18.601 1.00 98.56 202 LEU A C 1
ATOM 1551 O O . LEU A 1 202 ? 12.265 -0.745 -17.671 1.00 98.56 202 LEU A O 1
ATOM 1555 N N . SER A 1 203 ? 12.559 -1.708 -19.677 1.00 98.50 203 SER A N 1
ATOM 1556 C CA . SER A 1 203 ? 13.925 -1.205 -19.857 1.00 98.50 203 SER A CA 1
ATOM 1557 C C . SER A 1 203 ? 13.929 0.301 -20.130 1.00 98.50 203 SER A C 1
ATOM 1559 O O . SER A 1 203 ? 14.735 1.030 -19.552 1.00 98.50 203 SER A O 1
ATOM 1561 N N . LEU A 1 204 ? 12.985 0.784 -20.943 1.00 98.25 204 LEU A N 1
ATOM 1562 C CA . LEU A 1 204 ? 12.791 2.214 -21.195 1.00 98.25 204 LEU A CA 1
ATOM 1563 C C . LEU A 1 204 ? 12.294 2.945 -19.940 1.00 98.25 204 LEU A C 1
ATOM 1565 O O . LEU A 1 204 ? 12.813 4.010 -19.606 1.00 98.25 204 LEU A O 1
ATOM 1569 N N . ALA A 1 205 ? 11.365 2.344 -19.190 1.00 98.31 205 ALA A N 1
ATOM 1570 C CA . ALA A 1 205 ? 10.947 2.853 -17.885 1.00 98.31 205 ALA A CA 1
ATOM 1571 C C . ALA A 1 205 ? 12.122 2.924 -16.895 1.00 98.31 205 ALA A C 1
ATOM 1573 O O . ALA A 1 205 ? 12.280 3.917 -16.189 1.00 98.31 205 ALA A O 1
ATOM 1574 N N . SER A 1 206 ? 12.995 1.911 -16.875 1.00 98.56 206 SER A N 1
ATOM 1575 C CA . SER A 1 206 ? 14.196 1.925 -16.037 1.00 98.56 206 SER A CA 1
ATOM 1576 C C . SER A 1 206 ? 15.114 3.095 -16.385 1.00 98.56 206 SER A C 1
ATOM 1578 O O . SER A 1 206 ? 15.587 3.771 -15.477 1.00 98.56 206 SER A O 1
ATOM 1580 N N . LEU A 1 207 ? 15.360 3.358 -17.674 1.00 98.25 207 LEU A N 1
ATOM 1581 C CA . LEU A 1 207 ? 16.164 4.507 -18.106 1.00 98.25 207 LEU A CA 1
ATOM 1582 C C . LEU A 1 207 ? 15.521 5.833 -17.691 1.00 98.25 207 LEU A C 1
ATOM 1584 O O . LEU A 1 207 ? 16.211 6.677 -17.126 1.00 98.25 207 LEU A O 1
ATOM 1588 N N . ARG A 1 208 ? 14.207 5.990 -17.895 1.00 97.94 208 ARG A N 1
ATOM 1589 C CA . ARG A 1 208 ? 13.452 7.175 -17.462 1.00 97.94 208 ARG A CA 1
ATOM 1590 C C . ARG A 1 208 ? 13.642 7.446 -15.971 1.00 97.94 208 ARG A C 1
ATOM 1592 O O . ARG A 1 208 ? 14.055 8.538 -15.601 1.00 97.94 208 ARG A O 1
ATOM 1599 N N . TRP A 1 209 ? 13.402 6.450 -15.120 1.00 97.88 209 TRP A N 1
ATOM 1600 C CA . TRP A 1 209 ? 13.498 6.645 -13.674 1.00 97.88 209 TRP A CA 1
ATOM 1601 C C . TRP A 1 209 ? 14.928 6.878 -13.197 1.00 97.88 209 TRP A C 1
ATOM 1603 O O . TRP A 1 209 ? 15.120 7.662 -12.273 1.00 97.88 209 TRP A O 1
ATOM 1613 N N . ILE A 1 210 ? 15.934 6.278 -13.843 1.00 98.19 210 ILE A N 1
ATOM 1614 C CA . ILE A 1 210 ? 17.337 6.624 -13.573 1.00 98.19 210 ILE A CA 1
ATOM 1615 C C . ILE A 1 210 ? 17.597 8.093 -13.915 1.00 98.19 210 ILE A C 1
ATOM 1617 O O . ILE A 1 210 ? 18.152 8.812 -13.090 1.00 98.19 210 ILE A O 1
ATOM 1621 N N . ILE A 1 211 ? 17.177 8.543 -15.101 1.00 97.81 211 ILE A N 1
ATOM 1622 C CA . ILE A 1 211 ? 17.360 9.920 -15.582 1.00 97.81 211 ILE A CA 1
ATOM 1623 C C . ILE A 1 211 ? 16.685 10.935 -14.647 1.00 97.81 211 ILE A C 1
ATOM 1625 O O . ILE A 1 211 ? 17.270 11.974 -14.333 1.00 97.81 211 ILE A O 1
ATOM 1629 N N . GLU A 1 212 ? 15.494 10.610 -14.149 1.00 96.88 212 GLU A N 1
ATOM 1630 C CA . GLU A 1 212 ? 14.746 11.415 -13.176 1.00 96.88 212 GLU A CA 1
ATOM 1631 C C . GLU A 1 212 ? 15.328 11.363 -11.748 1.00 96.88 212 GLU A C 1
ATOM 1633 O O . GLU A 1 212 ? 14.907 12.127 -10.881 1.00 96.88 212 GLU A O 1
ATOM 1638 N N . GLY A 1 213 ? 16.355 10.543 -11.502 1.00 95.94 213 GLY A N 1
ATOM 1639 C CA . GLY A 1 213 ? 17.082 10.492 -10.230 1.00 95.94 213 GLY A CA 1
ATOM 1640 C C . GLY A 1 213 ? 16.502 9.518 -9.203 1.00 95.94 213 GLY A C 1
ATOM 1641 O O . GLY A 1 213 ? 16.776 9.646 -8.009 1.00 95.94 213 GLY A O 1
ATOM 1642 N N . HIS A 1 214 ? 15.707 8.540 -9.636 1.00 95.50 214 HIS A N 1
ATOM 1643 C CA . HIS A 1 214 ? 15.161 7.498 -8.771 1.00 95.50 214 HIS A CA 1
ATOM 1644 C C . HIS A 1 214 ? 16.075 6.269 -8.676 1.00 95.50 214 HIS A C 1
ATOM 1646 O O . HIS A 1 214 ? 16.834 5.942 -9.586 1.00 95.50 214 HIS A O 1
ATOM 1652 N N . GLY A 1 215 ? 15.924 5.531 -7.573 1.00 93.38 215 GLY A N 1
ATOM 1653 C CA . GLY A 1 215 ? 16.683 4.316 -7.280 1.00 93.38 215 GLY A CA 1
ATOM 1654 C C . GLY A 1 215 ? 17.770 4.528 -6.230 1.00 93.38 215 GLY A C 1
ATOM 1655 O O . GLY A 1 215 ? 18.186 5.648 -5.947 1.00 93.38 215 GLY A O 1
ATOM 1656 N N . VAL A 1 216 ? 18.218 3.430 -5.620 1.00 92.88 216 VAL A N 1
ATOM 1657 C CA . VAL A 1 216 ? 19.249 3.449 -4.572 1.00 92.88 216 VAL A CA 1
ATOM 1658 C C . VAL A 1 216 ? 20.571 2.950 -5.145 1.00 92.88 216 VAL A C 1
ATOM 1660 O O . VAL A 1 216 ? 20.625 1.867 -5.738 1.00 92.88 216 VAL A O 1
ATOM 1663 N N . GLU A 1 217 ? 21.636 3.734 -4.946 1.00 94.62 217 GLU A N 1
ATOM 1664 C CA . GLU A 1 217 ? 23.003 3.416 -5.394 1.00 94.62 217 GLU A CA 1
ATOM 1665 C C . GLU A 1 217 ? 23.053 3.052 -6.886 1.00 94.62 217 GLU A C 1
ATOM 1667 O O . GLU A 1 217 ? 23.594 2.013 -7.273 1.00 94.62 217 GLU A O 1
ATOM 1672 N N . ILE A 1 218 ? 22.403 3.864 -7.723 1.00 97.31 218 ILE A N 1
ATOM 1673 C CA . ILE A 1 218 ? 22.415 3.678 -9.174 1.00 97.31 218 ILE A CA 1
ATOM 1674 C C . ILE A 1 218 ? 23.804 4.019 -9.714 1.00 97.31 218 ILE A C 1
ATOM 1676 O O . ILE A 1 218 ? 24.347 5.083 -9.422 1.00 97.31 218 ILE A O 1
ATOM 1680 N N . GLY A 1 219 ? 24.368 3.110 -10.510 1.00 96.75 219 GLY A N 1
ATOM 1681 C CA . GLY A 1 219 ? 25.660 3.302 -11.168 1.00 96.75 219 GLY A CA 1
ATOM 1682 C C . GLY A 1 219 ? 25.609 3.057 -12.674 1.00 96.75 219 GLY A C 1
ATOM 1683 O O . GLY A 1 219 ? 24.585 2.661 -13.233 1.00 96.75 219 GLY A O 1
ATOM 1684 N N . ALA A 1 220 ? 26.754 3.234 -13.340 1.00 97.19 220 ALA A N 1
ATOM 1685 C CA . ALA A 1 220 ? 26.873 3.068 -14.792 1.00 97.19 220 ALA A CA 1
ATOM 1686 C C . ALA A 1 220 ? 26.409 1.682 -15.280 1.00 97.19 220 ALA A C 1
ATOM 1688 O O . ALA A 1 220 ? 25.750 1.560 -16.309 1.00 97.19 220 ALA A O 1
ATOM 1689 N N . ALA A 1 221 ? 26.681 0.630 -14.501 1.00 97.50 221 ALA 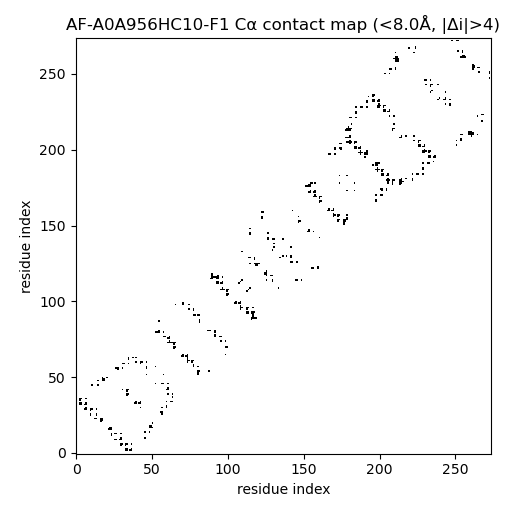A N 1
ATOM 1690 C CA . ALA A 1 221 ? 26.254 -0.729 -14.826 1.00 97.50 221 ALA A CA 1
ATOM 1691 C C . ALA A 1 221 ? 24.722 -0.886 -14.904 1.00 97.50 221 ALA A C 1
ATOM 1693 O O . ALA A 1 221 ? 24.243 -1.732 -15.658 1.00 97.50 221 ALA A O 1
ATOM 1694 N N . ASP A 1 222 ? 23.950 -0.098 -14.149 1.00 98.31 222 ASP A N 1
ATOM 1695 C CA . ASP A 1 222 ? 22.485 -0.145 -14.179 1.00 98.31 222 ASP A CA 1
ATOM 1696 C C . ASP A 1 222 ? 21.929 0.524 -15.442 1.00 98.31 222 ASP A C 1
ATOM 1698 O O . ASP A 1 222 ? 21.001 -0.005 -16.057 1.00 98.31 222 ASP A O 1
ATOM 1702 N N . VAL A 1 223 ? 22.541 1.636 -15.864 1.00 98.25 223 VAL A N 1
ATOM 1703 C CA . VAL A 1 223 ? 22.211 2.342 -17.112 1.00 98.25 223 VAL A CA 1
ATOM 1704 C C . VAL A 1 223 ? 22.529 1.469 -18.322 1.00 98.25 223 VAL A C 1
ATOM 1706 O O . VAL A 1 223 ? 21.648 1.200 -19.138 1.00 98.25 223 VAL A O 1
ATOM 1709 N N . LEU A 1 224 ? 23.761 0.955 -18.403 1.00 97.94 224 LEU A N 1
ATOM 1710 C CA . LEU A 1 224 ? 24.200 0.093 -19.504 1.00 97.94 224 LEU A CA 1
ATOM 1711 C C . LEU A 1 224 ? 23.356 -1.184 -19.588 1.00 97.94 224 LEU A C 1
ATOM 1713 O O . LEU A 1 224 ? 23.031 -1.653 -20.678 1.00 97.94 224 LEU A O 1
ATOM 1717 N N . ARG A 1 225 ? 22.945 -1.740 -18.440 1.00 98.38 225 ARG A N 1
ATOM 1718 C CA . ARG A 1 225 ? 22.035 -2.890 -18.391 1.00 98.38 225 ARG A CA 1
ATOM 1719 C C . ARG A 1 225 ? 20.657 -2.547 -18.947 1.00 98.38 225 ARG A C 1
ATOM 1721 O O . ARG A 1 225 ? 20.149 -3.326 -19.748 1.00 98.38 225 ARG A O 1
ATOM 1728 N N . ALA A 1 226 ? 20.068 -1.425 -18.538 1.00 98.44 226 ALA A N 1
ATOM 1729 C CA . ALA A 1 226 ? 18.765 -0.993 -19.036 1.00 98.44 226 ALA A CA 1
ATOM 1730 C C . ALA A 1 226 ? 18.807 -0.761 -20.555 1.00 98.44 226 ALA A C 1
ATOM 1732 O O . ALA A 1 226 ? 18.000 -1.321 -21.295 1.00 98.44 226 ALA A O 1
ATOM 1733 N N . HIS A 1 227 ? 19.820 -0.035 -21.035 1.00 98.38 227 HIS A N 1
ATOM 1734 C CA . HIS A 1 227 ? 20.045 0.182 -22.462 1.00 98.38 227 HIS A CA 1
ATOM 1735 C C . HIS A 1 227 ? 20.237 -1.136 -23.235 1.00 98.38 227 HIS A C 1
ATOM 1737 O O . HIS A 1 227 ? 19.573 -1.375 -24.247 1.00 98.38 227 HIS A O 1
ATOM 1743 N N . GLY A 1 228 ? 21.098 -2.030 -22.742 1.00 97.88 228 GLY A N 1
ATOM 1744 C CA . GLY A 1 228 ? 21.359 -3.321 -23.378 1.00 97.88 228 GLY A CA 1
ATOM 1745 C C . GLY A 1 228 ? 20.120 -4.219 -23.445 1.00 97.88 228 GLY A C 1
ATOM 1746 O O . GLY A 1 228 ? 19.904 -4.895 -24.453 1.00 97.88 228 GLY A O 1
ATOM 1747 N N . LEU A 1 229 ? 19.276 -4.203 -22.408 1.00 98.50 229 LEU A N 1
ATOM 1748 C CA . LEU A 1 229 ? 18.002 -4.925 -22.399 1.00 98.50 229 LEU A CA 1
ATOM 1749 C C . LEU A 1 229 ? 17.010 -4.337 -23.408 1.00 98.50 229 LEU A C 1
ATOM 1751 O O . LEU A 1 229 ? 16.419 -5.108 -24.161 1.00 98.50 229 LEU A O 1
ATOM 1755 N N . ALA A 1 230 ? 16.885 -3.008 -23.491 1.00 97.88 230 ALA A N 1
ATOM 1756 C CA . ALA A 1 230 ? 16.042 -2.349 -24.491 1.00 97.88 230 ALA A CA 1
ATOM 1757 C C . ALA A 1 230 ? 16.488 -2.699 -25.922 1.00 97.88 230 ALA A C 1
ATOM 1759 O O . ALA A 1 230 ? 15.677 -3.093 -26.761 1.00 97.88 230 ALA A O 1
ATOM 1760 N N . THR A 1 231 ? 17.794 -2.640 -26.185 1.00 96.69 231 THR A N 1
ATOM 1761 C CA . THR A 1 231 ? 18.371 -2.987 -27.489 1.00 96.69 231 THR A CA 1
ATOM 1762 C C . THR A 1 231 ? 18.118 -4.448 -27.854 1.00 96.69 231 THR A C 1
ATOM 1764 O O . THR A 1 231 ? 17.629 -4.739 -28.947 1.00 96.69 231 THR A O 1
ATOM 1767 N N . ARG A 1 232 ? 18.386 -5.386 -26.936 1.00 97.50 232 ARG A N 1
ATOM 1768 C CA . ARG A 1 232 ? 18.161 -6.817 -27.186 1.00 97.50 232 ARG A CA 1
ATOM 1769 C C . ARG A 1 232 ? 16.677 -7.147 -27.355 1.00 97.50 232 ARG A C 1
ATOM 1771 O O . ARG A 1 232 ? 16.336 -7.954 -28.214 1.00 97.50 232 ARG A O 1
ATOM 1778 N N . ALA A 1 233 ? 15.799 -6.501 -26.593 1.00 97.69 233 ALA A N 1
ATOM 1779 C CA . ALA A 1 233 ? 14.357 -6.637 -26.757 1.00 97.69 233 ALA A CA 1
ATOM 1780 C C . ALA A 1 233 ? 13.904 -6.157 -28.147 1.00 97.69 233 ALA A C 1
ATOM 1782 O O . ALA A 1 233 ? 13.190 -6.873 -28.845 1.00 97.69 233 ALA A O 1
ATOM 1783 N N . GLY A 1 234 ? 14.401 -5.002 -28.603 1.00 96.31 234 GLY A N 1
ATOM 1784 C CA . GLY A 1 234 ? 14.161 -4.498 -29.958 1.00 96.31 234 GLY A CA 1
ATOM 1785 C C . GLY A 1 234 ? 14.641 -5.451 -31.061 1.00 96.31 234 GLY A C 1
ATOM 1786 O O . GLY A 1 234 ? 13.951 -5.633 -32.066 1.00 96.31 234 GLY A O 1
ATOM 1787 N N . MET A 1 235 ? 15.784 -6.116 -30.862 1.00 95.06 235 MET A N 1
ATOM 1788 C CA . MET A 1 235 ? 16.278 -7.149 -31.783 1.00 95.06 235 MET A CA 1
ATOM 1789 C C . MET A 1 235 ? 15.329 -8.350 -31.866 1.00 95.06 235 MET A C 1
ATOM 1791 O O . MET A 1 235 ? 15.001 -8.789 -32.967 1.00 95.06 235 MET A O 1
ATOM 1795 N N . LEU A 1 236 ? 14.838 -8.841 -30.726 1.00 95.94 236 LEU A N 1
ATOM 1796 C CA . LEU A 1 236 ? 13.891 -9.961 -30.671 1.00 95.94 236 LEU A CA 1
ATOM 1797 C C . LEU A 1 236 ? 12.515 -9.612 -31.267 1.00 95.94 236 LEU A C 1
ATOM 1799 O O . LEU A 1 236 ? 11.856 -10.483 -31.827 1.00 95.94 236 LEU A O 1
ATOM 1803 N N . LEU A 1 237 ? 12.103 -8.340 -31.224 1.00 94.75 237 LEU A N 1
ATOM 1804 C CA . LEU A 1 237 ? 10.867 -7.833 -31.848 1.00 94.75 237 LEU A CA 1
ATOM 1805 C C . LEU A 1 237 ? 10.973 -7.615 -33.369 1.00 94.75 237 LEU A C 1
ATOM 1807 O O . LEU A 1 237 ? 10.065 -7.055 -33.983 1.00 94.75 237 LEU A O 1
ATOM 1811 N N . GLY A 1 238 ? 12.073 -8.046 -33.989 1.00 85.00 238 GLY A N 1
ATOM 1812 C CA . GLY A 1 238 ? 12.255 -8.034 -35.439 1.00 85.00 238 GLY A CA 1
ATOM 1813 C C . GLY A 1 238 ? 13.470 -7.247 -35.921 1.00 85.00 238 GLY A C 1
ATOM 1814 O O . GLY A 1 238 ? 13.722 -7.245 -37.123 1.00 85.00 238 GLY A O 1
ATOM 1815 N N . GLY A 1 239 ? 14.216 -6.573 -35.032 1.00 77.12 239 GLY A N 1
ATOM 1816 C CA . GLY A 1 239 ? 15.556 -6.021 -35.301 1.00 77.12 239 GLY A CA 1
ATOM 1817 C C . GLY A 1 239 ? 15.671 -5.019 -36.455 1.00 77.12 239 GLY A C 1
ATOM 1818 O O . GLY A 1 239 ? 16.777 -4.634 -36.831 1.00 77.12 239 GLY A O 1
ATOM 1819 N N . GLY A 1 240 ? 14.548 -4.584 -37.028 1.00 84.38 240 GLY A N 1
ATOM 1820 C CA . GLY A 1 240 ? 14.525 -3.690 -38.174 1.00 84.38 240 GLY A CA 1
ATOM 1821 C C . GLY A 1 240 ? 15.133 -2.333 -37.836 1.00 84.38 240 GLY A C 1
ATOM 1822 O O . GLY A 1 240 ? 14.891 -1.778 -36.759 1.00 84.38 240 GLY A O 1
ATOM 1823 N N . SER A 1 241 ? 15.866 -1.759 -38.794 1.00 83.12 241 SER A N 1
ATOM 1824 C CA . SER A 1 241 ? 16.531 -0.454 -38.659 1.00 83.12 241 SER A CA 1
ATOM 1825 C C . SER A 1 241 ? 15.593 0.640 -38.136 1.00 83.12 241 SER A C 1
ATOM 1827 O O . SER A 1 241 ? 16.002 1.459 -37.317 1.00 83.12 241 SER A O 1
ATOM 1829 N N . ARG A 1 242 ? 14.312 0.608 -38.529 1.00 88.50 242 ARG A N 1
ATOM 1830 C CA . ARG A 1 242 ? 13.276 1.542 -38.067 1.00 88.50 242 ARG A CA 1
ATOM 1831 C C . ARG A 1 242 ? 12.939 1.407 -36.578 1.00 88.50 242 ARG A C 1
ATOM 1833 O O . ARG A 1 242 ? 12.797 2.427 -35.911 1.00 88.50 242 ARG A O 1
ATOM 1840 N N . LEU A 1 243 ? 12.789 0.186 -36.056 1.00 90.00 243 LEU A N 1
ATOM 1841 C CA . LEU A 1 243 ? 12.486 -0.033 -34.635 1.00 90.00 243 LEU A CA 1
ATOM 1842 C C . LEU A 1 243 ? 13.686 0.360 -33.772 1.00 90.00 243 LEU A C 1
ATOM 1844 O O . LEU A 1 243 ? 13.532 1.100 -32.806 1.00 90.00 243 LEU A O 1
ATOM 1848 N N . MET A 1 244 ? 14.887 -0.054 -34.177 1.00 92.50 244 MET A N 1
ATOM 1849 C CA . MET A 1 244 ? 16.119 0.317 -33.483 1.00 92.50 244 MET A CA 1
ATOM 1850 C C . MET A 1 244 ? 16.349 1.834 -33.485 1.00 92.50 244 MET A C 1
ATOM 1852 O O . MET A 1 244 ? 16.709 2.398 -32.456 1.00 92.50 244 MET A O 1
ATOM 1856 N N . ALA A 1 245 ? 16.072 2.515 -34.603 1.00 91.75 245 ALA A N 1
ATOM 1857 C CA . ALA A 1 245 ? 16.126 3.974 -34.670 1.00 91.75 245 ALA A CA 1
ATOM 1858 C C . ALA A 1 245 ? 15.092 4.643 -33.750 1.00 91.75 245 ALA A C 1
ATOM 1860 O O . ALA A 1 245 ? 15.408 5.649 -33.121 1.00 91.75 245 ALA A O 1
ATOM 1861 N N . ARG A 1 246 ? 13.881 4.079 -33.628 1.00 93.50 246 ARG A N 1
ATOM 1862 C CA . ARG A 1 246 ? 12.858 4.574 -32.693 1.00 93.50 246 ARG A CA 1
ATOM 1863 C C . ARG A 1 246 ? 13.306 4.430 -31.238 1.00 93.50 246 ARG A C 1
ATOM 1865 O O . ARG A 1 246 ? 13.180 5.394 -30.498 1.00 93.50 246 ARG A O 1
ATOM 1872 N N . ILE A 1 247 ? 13.850 3.273 -30.852 1.00 94.56 247 ILE A N 1
ATOM 1873 C CA . ILE A 1 247 ? 14.361 3.037 -29.491 1.00 94.56 247 ILE A CA 1
ATOM 1874 C C . ILE A 1 247 ? 15.475 4.040 -29.165 1.00 94.56 247 ILE A C 1
ATOM 1876 O O . ILE A 1 247 ? 15.410 4.705 -28.135 1.00 94.56 247 ILE A O 1
ATOM 1880 N N . ARG A 1 248 ? 16.450 4.227 -30.069 1.00 94.50 248 ARG A N 1
ATOM 1881 C CA . ARG A 1 248 ? 17.501 5.245 -29.891 1.00 94.50 248 ARG A CA 1
ATOM 1882 C C . ARG A 1 248 ? 16.925 6.654 -29.762 1.00 94.50 248 ARG A C 1
ATOM 1884 O O . ARG A 1 248 ? 17.326 7.392 -28.870 1.00 94.50 248 ARG A O 1
ATOM 1891 N N . ALA A 1 249 ? 15.976 7.027 -30.621 1.00 94.81 249 ALA A N 1
ATOM 1892 C CA . ALA A 1 249 ? 15.340 8.342 -30.570 1.00 94.81 249 ALA A CA 1
ATOM 1893 C C . ALA A 1 249 ? 14.573 8.575 -29.257 1.00 94.81 249 ALA A C 1
ATOM 1895 O O . ALA A 1 249 ? 14.622 9.673 -28.713 1.00 94.81 249 ALA A O 1
ATOM 1896 N N . GLU A 1 250 ? 13.903 7.550 -28.732 1.00 95.81 250 GLU A N 1
ATOM 1897 C CA . GLU A 1 250 ? 13.197 7.622 -27.454 1.00 95.81 250 GLU A CA 1
ATOM 1898 C C . GLU A 1 250 ? 14.165 7.816 -26.283 1.00 95.81 250 GLU A C 1
ATOM 1900 O O . GLU A 1 250 ? 13.958 8.711 -25.466 1.00 95.81 250 GLU A O 1
ATOM 1905 N N . ILE A 1 251 ? 15.267 7.061 -26.247 1.00 96.12 251 ILE A N 1
ATOM 1906 C CA . ILE A 1 251 ? 16.296 7.201 -25.206 1.00 96.12 251 ILE A CA 1
ATOM 1907 C C . ILE A 1 251 ? 16.961 8.579 -25.278 1.00 96.12 251 ILE A C 1
ATOM 1909 O O . ILE A 1 251 ? 17.095 9.237 -24.248 1.00 96.12 251 ILE A O 1
ATOM 1913 N N . ARG A 1 252 ? 17.303 9.065 -26.481 1.00 95.69 252 ARG A N 1
ATOM 1914 C CA . ARG A 1 252 ? 17.782 10.446 -26.663 1.00 95.69 252 ARG A CA 1
ATOM 1915 C C . ARG A 1 252 ? 16.765 11.452 -26.128 1.00 95.69 252 ARG A C 1
ATOM 1917 O O . ARG A 1 252 ? 17.141 12.353 -25.395 1.00 95.69 252 ARG A O 1
ATOM 1924 N N . GLY A 1 253 ? 15.481 11.268 -26.439 1.00 95.81 253 GLY A N 1
ATOM 1925 C CA . GLY A 1 253 ? 14.406 12.124 -25.937 1.00 95.81 253 GLY A CA 1
ATOM 1926 C C . GLY A 1 253 ? 14.337 12.177 -24.408 1.00 95.81 253 GLY A C 1
ATOM 1927 O O . GLY A 1 253 ? 14.140 13.254 -23.854 1.00 95.81 253 GLY A O 1
ATOM 1928 N N . LEU A 1 254 ? 14.557 11.050 -23.720 1.00 94.62 254 LEU A N 1
ATOM 1929 C CA . LEU A 1 254 ? 14.653 11.023 -22.256 1.00 94.62 254 LEU A CA 1
ATOM 1930 C C . LEU A 1 254 ? 15.862 11.824 -21.749 1.00 94.62 254 LEU A C 1
ATOM 1932 O O . LEU A 1 254 ? 15.741 12.560 -20.775 1.00 94.62 254 LEU A O 1
ATOM 1936 N N . CYS A 1 255 ? 17.009 11.718 -22.420 1.00 94.75 255 CYS A N 1
ATOM 1937 C CA . CYS A 1 255 ? 18.235 12.438 -22.066 1.00 94.75 255 CYS A CA 1
ATOM 1938 C C . CYS A 1 255 ? 18.174 13.958 -22.305 1.00 94.75 255 CYS A C 1
ATOM 1940 O O . CYS A 1 255 ? 19.020 14.682 -21.783 1.00 94.75 255 CYS A O 1
ATOM 1942 N N . GLU A 1 256 ? 17.200 14.453 -23.070 1.00 94.44 256 GLU A N 1
ATOM 1943 C CA . GLU A 1 256 ? 16.980 15.894 -23.268 1.00 94.44 256 GLU A CA 1
ATOM 1944 C C . GLU A 1 256 ? 16.001 16.502 -22.247 1.00 94.44 256 GLU A C 1
ATOM 1946 O O . GLU A 1 256 ? 15.774 17.714 -22.242 1.00 94.44 256 GLU A O 1
ATOM 1951 N N . LEU A 1 257 ? 15.424 15.688 -21.355 1.00 92.12 257 LEU A N 1
ATOM 1952 C CA . LEU A 1 257 ? 14.594 16.185 -20.260 1.00 92.12 257 LEU A CA 1
ATOM 1953 C C . LEU A 1 257 ? 15.447 16.970 -19.244 1.00 92.12 257 LEU A C 1
ATOM 1955 O O . LEU A 1 257 ? 16.591 16.592 -18.975 1.00 92.12 257 LEU A O 1
ATOM 1959 N N . PRO A 1 258 ? 14.895 18.023 -18.610 1.00 94.38 258 PRO A N 1
ATOM 1960 C CA . PRO A 1 258 ? 15.567 18.758 -17.540 1.00 94.38 258 PRO A CA 1
ATOM 1961 C C . PRO A 1 258 ? 15.556 17.939 -16.237 1.00 94.38 258 PRO A C 1
ATOM 1963 O O . PRO A 1 258 ? 14.864 18.279 -15.279 1.00 94.38 258 PRO A O 1
ATOM 1966 N N . ALA A 1 259 ? 16.293 16.829 -16.221 1.00 94.94 259 ALA A N 1
ATOM 1967 C CA . ALA A 1 259 ? 16.279 15.833 -15.158 1.00 94.94 259 ALA A CA 1
ATOM 1968 C C . ALA A 1 259 ? 17.681 15.622 -14.543 1.00 94.94 259 ALA A C 1
ATOM 1970 O O . ALA A 1 259 ? 18.688 15.811 -15.233 1.00 94.94 259 ALA A O 1
ATOM 1971 N N . PRO A 1 260 ? 17.775 15.226 -13.256 1.00 95.00 260 PRO A N 1
ATOM 1972 C CA . PRO A 1 260 ? 19.029 15.248 -12.495 1.00 95.00 260 PRO A CA 1
ATOM 1973 C C . PRO A 1 260 ? 20.176 14.438 -13.107 1.00 95.00 260 PRO A C 1
ATOM 1975 O O . PRO A 1 260 ? 21.333 14.840 -13.013 1.00 95.00 260 PRO A O 1
ATOM 1978 N N . ALA A 1 261 ? 19.866 13.301 -13.730 1.00 96.25 261 ALA A N 1
ATOM 1979 C CA . ALA A 1 261 ? 20.851 12.364 -14.265 1.00 96.25 261 ALA A CA 1
ATOM 1980 C C . ALA A 1 261 ? 20.926 12.370 -15.803 1.00 96.25 261 ALA A C 1
ATOM 1982 O O . ALA A 1 261 ? 21.690 11.596 -16.376 1.00 96.25 261 ALA A O 1
ATOM 1983 N N . ALA A 1 262 ? 20.180 13.249 -16.481 1.00 96.31 262 ALA A N 1
ATOM 1984 C CA . ALA A 1 262 ? 20.065 13.267 -17.941 1.00 96.31 262 ALA A CA 1
ATOM 1985 C C . ALA A 1 262 ? 21.419 13.435 -18.654 1.00 96.31 262 ALA A C 1
ATOM 1987 O O . ALA A 1 262 ? 21.773 12.632 -19.517 1.00 96.31 262 ALA A O 1
ATOM 1988 N N . ALA A 1 263 ? 22.216 14.431 -18.246 1.00 95.00 263 ALA A N 1
ATOM 1989 C CA . ALA A 1 263 ? 23.530 14.691 -18.839 1.00 95.00 263 ALA A CA 1
ATOM 1990 C C . ALA A 1 263 ? 24.504 13.521 -18.636 1.00 95.00 263 ALA A C 1
ATOM 1992 O O . ALA A 1 263 ? 25.201 13.135 -19.569 1.00 95.00 263 ALA A O 1
ATOM 1993 N N . TRP A 1 264 ? 24.498 12.933 -17.438 1.00 96.62 264 TRP A N 1
ATOM 1994 C CA . TRP A 1 264 ? 25.333 11.783 -17.103 1.00 96.62 264 TRP A CA 1
ATOM 1995 C C . TRP A 1 264 ? 24.959 10.542 -17.925 1.00 96.62 264 TRP A C 1
ATOM 1997 O O . TRP A 1 264 ? 25.836 9.882 -18.475 1.00 96.62 264 TRP A O 1
ATOM 2007 N N . VAL A 1 265 ? 23.663 10.240 -18.060 1.00 96.94 265 VAL A N 1
ATOM 2008 C CA . VAL A 1 265 ? 23.198 9.102 -18.868 1.00 96.94 265 VAL A CA 1
ATOM 2009 C C . VAL A 1 265 ? 23.499 9.319 -20.351 1.00 96.94 265 VAL A C 1
ATOM 2011 O O . VAL A 1 265 ? 23.900 8.375 -21.027 1.00 96.94 265 VAL A O 1
ATOM 2014 N N . ARG A 1 266 ? 23.358 10.551 -20.856 1.00 96.06 266 ARG A N 1
ATOM 2015 C CA . ARG A 1 266 ? 23.714 10.896 -22.238 1.00 96.06 266 ARG A CA 1
ATOM 2016 C C . ARG A 1 266 ? 25.193 10.676 -22.525 1.00 96.06 266 ARG A C 1
ATOM 2018 O O . ARG A 1 266 ? 25.517 10.113 -23.560 1.00 96.06 266 ARG A O 1
ATOM 2025 N N . GLU A 1 267 ? 26.067 11.121 -21.626 1.00 95.50 267 GLU A N 1
ATOM 2026 C CA . GLU A 1 267 ? 27.514 10.925 -21.754 1.00 95.50 267 GLU A CA 1
ATOM 2027 C C . GLU A 1 267 ? 27.874 9.437 -21.731 1.00 95.50 267 GLU A C 1
ATOM 2029 O O . GLU A 1 267 ? 28.662 8.976 -22.549 1.00 95.50 267 GLU A O 1
ATOM 2034 N N . LEU A 1 268 ? 27.247 8.669 -20.837 1.00 96.12 268 LEU A N 1
ATOM 2035 C CA . LEU A 1 268 ? 27.508 7.239 -20.701 1.00 96.12 268 LEU A CA 1
ATOM 2036 C C . LEU A 1 268 ? 27.048 6.409 -21.910 1.00 96.12 268 LEU A C 1
ATOM 2038 O O . LEU A 1 268 ? 27.606 5.342 -22.137 1.00 96.12 268 LEU A O 1
ATOM 2042 N N . LEU A 1 269 ? 26.023 6.869 -22.632 1.00 96.00 269 LEU A N 1
ATOM 2043 C CA . LEU A 1 269 ? 25.443 6.183 -23.791 1.00 96.00 269 LEU A CA 1
ATOM 2044 C C . LEU A 1 269 ? 25.800 6.860 -25.125 1.00 96.00 269 LEU A C 1
ATOM 2046 O O . LEU A 1 269 ? 25.084 6.678 -26.109 1.00 96.00 269 LEU A O 1
ATOM 2050 N N . ALA A 1 270 ? 26.832 7.708 -25.159 1.00 92.06 270 ALA A N 1
ATOM 2051 C CA . ALA A 1 270 ? 27.133 8.529 -26.329 1.00 92.06 270 ALA A CA 1
ATOM 2052 C C . ALA A 1 270 ? 27.379 7.676 -27.586 1.00 92.06 270 ALA A C 1
ATOM 2054 O O . ALA A 1 270 ? 26.736 7.913 -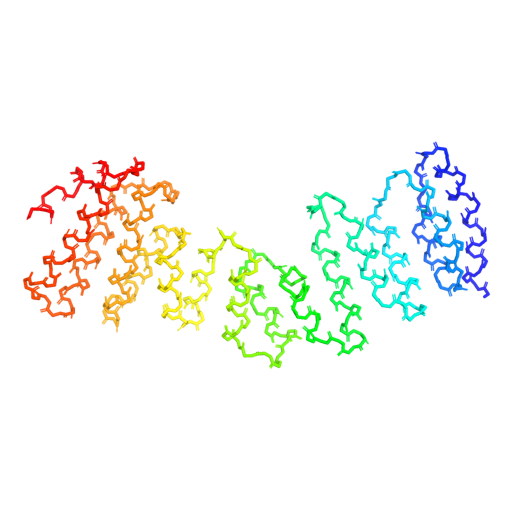28.606 1.00 92.06 270 ALA A O 1
ATOM 2055 N N . ASP A 1 271 ? 28.217 6.641 -27.479 1.00 88.44 271 ASP A N 1
ATOM 2056 C CA . ASP A 1 271 ? 28.591 5.767 -28.600 1.00 88.44 271 ASP A CA 1
ATOM 2057 C C . ASP A 1 271 ? 27.409 4.912 -29.092 1.00 88.44 271 ASP A C 1
ATOM 2059 O O . ASP A 1 271 ? 27.293 4.581 -30.271 1.00 88.44 271 ASP A O 1
ATOM 2063 N N . GLU A 1 272 ? 26.502 4.537 -28.190 1.00 85.56 272 GLU A N 1
ATOM 2064 C CA . GLU A 1 272 ? 25.329 3.723 -28.504 1.00 85.56 272 GLU A CA 1
ATOM 2065 C C . GLU A 1 272 ? 24.159 4.534 -29.072 1.00 85.56 272 GLU A C 1
ATOM 2067 O O . GLU A 1 272 ? 23.239 3.975 -29.689 1.00 85.56 272 GLU A O 1
ATOM 2072 N N . LEU A 1 273 ? 24.174 5.846 -28.839 1.00 80.81 273 LEU A N 1
ATOM 2073 C CA . LEU A 1 273 ? 23.154 6.785 -29.271 1.00 80.81 273 LEU A CA 1
ATOM 2074 C C . LEU A 1 273 ? 23.582 7.604 -30.491 1.00 80.81 273 LEU A C 1
ATOM 2076 O O . LEU A 1 273 ? 22.863 8.547 -30.804 1.00 80.81 273 LEU A O 1
ATOM 2080 N N . GLU A 1 274 ? 24.630 7.261 -31.237 1.00 70.19 274 GLU A N 1
ATOM 2081 C CA . GLU A 1 274 ? 24.860 7.784 -32.604 1.00 70.19 274 GLU A CA 1
ATOM 2082 C C . GLU A 1 274 ? 24.004 7.031 -33.648 1.00 70.19 274 GLU A C 1
ATOM 2084 O O . GLU A 1 274 ? 23.223 7.709 -34.368 1.00 70.19 274 GLU A O 1
#

Secondary structure (DSSP, 8-state):
-HHHHHHHHHHHHHHHHHHTT---TTHHHHHHHHHHTT-HHHHHHHHTT-SS--HHHHHHHHHHHHHTT-HHHHHHHHHHT-TTSSSSHHHHHHHHHHHHHHTT-HHHHIIIIIHHHT--SSHHHHHHHHHHH-TTS-HHHHHHHHHHTSTT-GGGGHHHHHHTT-HHHHHHHHHHS---HHHHHHHHHHHTTT-HHHHHHHHHHHHHHHHTT-SSS--HHHHHHHHHHHHHHHHHTT--HHHHHHHHHHHHHHHTSS-TTHHHHHHHTTGGG-

Nearest PDB structures (foldseek):
  6yj6-assembly1_A  TM=2.537E-01  e=1.908E-02  Saccharomyces cerevisiae
  8rsv-assembly2_B  TM=2.653E-01  e=7.529E-01  Bacillus phage phi3T
  5g05-assembly1_X  TM=2.556E-01  e=6.346E-01  Homo sapiens
  2ond-assembly1_B  TM=2.091E-01  e=6.912E-01  Mus musculus
  6qdl-assembly1_A  TM=2.507E-01  e=2.287E+00  Caenorhabditis elegans

Foldseek 3Di:
DVLVVQLVVQLVVLQVCLLVVHDRPCQLVNLVSCLVVLVLVSLVVSQVSHPQQDLSSLVSNLSSCLVVVNLVVSLVSLVVSCVPCPDCQQVSLLSNLVSCVVVVVNVCNLLPRLLSNQDDPAPLSSLVSSCVVCVVDDSVVSLVCNLVVDPQCNQSCLVVCVVVVVLVSSLVSLQPHQHALVVLLVSLVVCCLPQLPSSLSSLLSSLLNVQQPDHDPDDLVSLVSSLVSNQSSLVNVPNDPVSLLVSLVSSLVSLPDPHDCSVVSCVSCVVVSD

Mean predicted aligned error: 5.57 Å

Solvent-accessible surface area (backbone atoms only — not comparable to full-atom values): 14587 Å² total; per-residue (Å²): 111,74,36,45,55,48,20,62,69,34,44,61,58,36,50,52,25,35,72,72,71,43,86,44,93,58,40,66,63,22,45,53,18,20,52,74,54,67,38,46,66,64,42,50,61,54,58,69,46,44,90,72,82,46,59,85,64,47,51,49,55,28,50,41,30,43,76,69,69,36,52,69,59,17,42,52,52,44,58,65,59,44,87,78,62,69,95,50,47,48,64,41,22,37,53,44,25,52,53,27,48,75,71,66,40,49,70,58,18,50,76,75,18,41,68,58,35,41,62,53,98,43,63,57,56,19,51,53,45,44,45,71,76,42,69,89,52,57,67,68,55,56,51,52,51,58,41,64,71,44,82,93,51,38,22,70,43,30,67,38,30,47,75,72,64,38,52,70,60,23,47,52,32,42,70,75,29,79,40,51,26,71,59,30,38,52,52,16,63,78,30,34,90,83,37,23,67,62,11,25,54,28,10,52,29,19,47,47,28,42,24,64,60,48,55,80,90,78,50,71,70,56,54,54,47,16,52,50,43,27,53,53,13,42,43,72,74,64,53,42,72,68,57,53,50,48,54,42,51,52,53,52,53,54,37,72,43,100,38,84,28,7,65,61,52,44,64,76,39,43,87,80,60,113

Radius of gyration: 27.46 Å; Cα contacts (8 Å, |Δi|>4): 336; chains: 1; bounding box: 56×34×81 Å

Sequence (274 aa):
ARADAWAQRLTAAVRLAWIEGAPAPGALACLSSLLAAGQHEALFSLLELRTIATWPERQFGVRALAAAGRLDEAIAYAQHSNPLGHRRELDIARTCEELLLAAGERGRAYAEFAAAANTRQNCLQTFKALCARYPEHEPGTILADLIAHKPGEEGKWFATARTLRFFELAAEIAARAPCDPKTLNRAARERLEVDPSYALELSLASLRWIIEGHGVEIGAADVLRAHGLATRAGMLLGGGSRLMARIRAEIRGLCELPAPAAAWVRELLADELE

pLDDT: mean 93.44, std 5.82, range [64.62, 98.56]